Protein AF-A0A1F4DLL8-F1 (afdb_monomer_lite)

Radius of gyration: 21.51 Å; chains: 1; bounding box: 56×65×62 Å

Sequence (259 aa):
MAKPRHTEKRDGVEVWIAADFLPAERVVGVLYHRALRGSSVFSFEYSGEWLASRHRFALDPQLDLHWGETYADTPAGNFRIFLDSAPDRWGRVLMDRREALNAHEERRPVRTLTEWDYLLGVSDLSRLGALRFRRDEDSPYLDNQELAVPPVTSLQEMQAISLSLEDPNAEDMPQYRKWLTTLIAPDSSLGGTRPKANFIDADGSLWIAKFPSREDRRNMGAWEKVVHDMARQCRISVPAARVIRHEPQPCQARTYSHF

Foldseek 3Di:
DDDDPPPPPWQKKFKWFDDPVDPGIDGQWIWTWDDDPVAIAIKTAGDPCLLPDPPHDALAPQRDSDGDIDIDPDPRNDTVSLVLQFFDPQLVVLVQVVQVVVCVVVVHDRDDDYSVNRSLQAAQVQGPHRIWIASDPPGDTRNPDPCLAAAPVCVVVLLVLQQLVLDPCSVVDPCSVVSSVVANSFGRDDDDPFDKGWHAYPVRDIDIDTHDYPPDPDDVLVVVVVVQVVCVVVVNDDDDDDDDDDDDDPPPPDPDDDD

Structure (mmCIF, N/CA/C/O backbone):
data_AF-A0A1F4DLL8-F1
#
_entry.id   AF-A0A1F4DLL8-F1
#
loop_
_atom_site.group_PDB
_atom_site.id
_atom_site.type_symbol
_atom_site.label_atom_id
_atom_site.label_alt_id
_atom_site.label_comp_id
_atom_site.label_asym_id
_atom_site.label_entity_id
_atom_site.label_seq_id
_atom_site.pdbx_PDB_ins_code
_atom_site.Cartn_x
_atom_site.Cartn_y
_atom_site.Cartn_z
_atom_site.occupancy
_atom_site.B_iso_or_equiv
_atom_site.auth_seq_id
_atom_site.auth_comp_id
_atom_site.auth_asym_id
_atom_site.auth_atom_id
_atom_site.pdbx_PDB_model_num
ATOM 1 N N . MET A 1 1 ? -9.115 34.712 32.499 1.00 35.25 1 MET A N 1
ATOM 2 C CA . MET A 1 1 ? -9.602 34.662 31.103 1.00 35.25 1 MET A CA 1
ATOM 3 C C . MET A 1 1 ? -8.732 33.686 30.329 1.00 35.25 1 MET A C 1
ATOM 5 O O . MET A 1 1 ? -7.572 33.987 30.077 1.00 35.25 1 MET A O 1
ATOM 9 N N . ALA A 1 2 ? -9.246 32.486 30.054 1.00 34.53 2 ALA A N 1
ATOM 10 C CA . ALA A 1 2 ? -8.552 31.509 29.221 1.00 34.53 2 ALA A CA 1
ATOM 11 C C . ALA A 1 2 ? -8.582 31.997 27.765 1.00 34.53 2 ALA A C 1
ATOM 13 O O . ALA A 1 2 ? -9.643 32.368 27.265 1.00 34.53 2 ALA A O 1
ATOM 14 N N . LYS A 1 3 ? -7.417 32.045 27.108 1.00 29.28 3 LYS A N 1
ATOM 15 C CA . LYS A 1 3 ? -7.333 32.359 25.678 1.00 29.28 3 LYS A CA 1
ATOM 16 C C . LYS A 1 3 ? -8.107 31.293 24.888 1.00 29.28 3 LYS A C 1
ATOM 18 O O . LYS A 1 3 ? -7.969 30.111 25.214 1.00 29.28 3 LYS A O 1
ATOM 23 N N . PRO A 1 4 ? -8.881 31.672 23.859 1.00 33.12 4 PRO A N 1
ATOM 24 C CA . PRO A 1 4 ? -9.508 30.699 22.979 1.00 33.12 4 PRO A CA 1
ATOM 25 C C . PRO A 1 4 ? -8.404 29.869 22.312 1.00 33.12 4 PRO A C 1
ATOM 27 O O . PRO A 1 4 ? -7.478 30.419 21.713 1.00 33.12 4 PRO A O 1
ATOM 30 N N . ARG A 1 5 ? -8.466 28.539 22.465 1.00 34.88 5 ARG A N 1
ATOM 31 C CA . ARG A 1 5 ? -7.653 27.619 21.665 1.00 34.88 5 ARG A CA 1
ATOM 32 C C . ARG A 1 5 ? -8.105 27.800 20.220 1.00 34.88 5 ARG A C 1
ATOM 34 O O . ARG A 1 5 ? -9.233 27.451 19.895 1.00 34.88 5 ARG A O 1
ATOM 41 N N . HIS A 1 6 ? -7.237 28.352 19.378 1.00 33.56 6 HIS A N 1
ATOM 42 C CA . HIS A 1 6 ? -7.354 28.180 17.936 1.00 33.56 6 HIS A CA 1
ATOM 43 C C . HIS A 1 6 ? -7.339 26.671 17.670 1.00 33.56 6 HIS A C 1
ATOM 45 O O . HIS A 1 6 ? -6.300 26.025 17.788 1.00 33.56 6 HIS A O 1
ATOM 51 N N . THR A 1 7 ? -8.500 26.090 17.390 1.00 37.84 7 THR A N 1
ATOM 52 C CA . THR A 1 7 ? -8.607 24.764 16.792 1.00 37.84 7 THR A CA 1
ATOM 53 C C . THR A 1 7 ? -8.140 24.900 15.349 1.00 37.84 7 THR A C 1
ATOM 55 O O . THR A 1 7 ? -8.927 25.169 14.445 1.00 37.84 7 THR A O 1
ATOM 58 N N . GLU A 1 8 ? -6.826 24.791 15.137 1.00 44.97 8 GLU A N 1
ATOM 59 C CA . GLU A 1 8 ? -6.292 24.471 13.814 1.00 44.97 8 GLU A CA 1
ATOM 60 C C . GLU A 1 8 ? -7.049 23.240 13.309 1.00 44.97 8 GLU A C 1
ATOM 62 O O . GLU A 1 8 ? -7.140 22.229 14.011 1.00 44.97 8 GLU A O 1
ATOM 67 N N . LYS A 1 9 ? -7.661 23.362 12.130 1.00 50.66 9 LYS A N 1
ATOM 68 C CA . LYS A 1 9 ? -8.387 22.279 11.471 1.00 50.66 9 LYS A CA 1
ATOM 69 C C . LYS A 1 9 ? -7.371 21.161 11.214 1.00 50.66 9 LYS A C 1
ATOM 71 O O . LYS A 1 9 ? -6.521 21.301 10.339 1.00 50.66 9 LYS A O 1
ATOM 76 N N . ARG A 1 10 ? -7.379 20.123 12.054 1.00 68.75 10 ARG A N 1
ATOM 77 C CA . ARG A 1 10 ? -6.461 18.985 11.936 1.00 68.75 10 ARG A CA 1
ATOM 78 C C . ARG A 1 10 ? -6.840 18.188 10.694 1.00 68.75 10 ARG A C 1
ATOM 80 O O . ARG A 1 10 ? -8.019 17.915 10.484 1.00 68.75 10 ARG A O 1
ATOM 87 N N . ASP A 1 11 ? -5.848 17.850 9.881 1.00 78.25 11 ASP A N 1
ATOM 88 C CA . ASP A 1 11 ? -6.037 17.006 8.706 1.00 78.25 11 ASP A CA 1
ATOM 89 C C . ASP A 1 11 ? -6.221 15.562 9.200 1.00 78.25 11 ASP A C 1
ATOM 91 O O . ASP A 1 11 ? -5.317 14.982 9.811 1.00 78.25 11 ASP A O 1
ATOM 95 N N . GLY A 1 12 ? -7.428 15.029 9.027 1.00 89.62 12 GLY A N 1
ATOM 96 C CA . GLY A 1 12 ? -7.813 13.689 9.456 1.00 89.62 12 GLY A CA 1
ATOM 97 C C . GLY A 1 12 ? -8.489 12.925 8.324 1.00 89.62 12 GLY A C 1
ATOM 98 O O . GLY A 1 12 ? -9.025 13.528 7.392 1.00 89.62 12 GLY A O 1
ATOM 99 N N . VAL A 1 13 ? -8.428 11.600 8.403 1.00 93.62 13 VAL A N 1
ATOM 100 C CA . VAL A 1 13 ? -9.154 10.683 7.521 1.00 93.62 13 VAL A CA 1
ATOM 101 C C . VAL A 1 13 ? -9.893 9.658 8.363 1.00 93.62 13 VAL A C 1
ATOM 103 O O . VAL A 1 13 ? -9.373 9.158 9.361 1.00 93.62 13 VAL A O 1
ATOM 106 N N . GLU A 1 14 ? -11.104 9.325 7.951 1.00 95.19 14 GLU A N 1
ATOM 107 C CA . GLU A 1 14 ? -11.825 8.196 8.510 1.00 95.19 14 GLU A CA 1
ATOM 108 C C . GLU A 1 14 ? -11.169 6.896 8.060 1.00 95.19 14 GLU A C 1
ATOM 110 O O . GLU A 1 14 ? -10.863 6.707 6.879 1.00 95.19 14 GLU A O 1
ATOM 115 N N . VAL A 1 15 ? -10.986 5.987 9.011 1.00 95.31 15 VAL A N 1
ATOM 116 C CA . VAL A 1 15 ? -10.488 4.636 8.779 1.00 95.31 15 VAL A CA 1
ATOM 117 C C . VAL A 1 15 ? -11.670 3.686 8.808 1.00 95.31 15 VAL A C 1
ATOM 119 O O . VAL A 1 15 ? -12.351 3.548 9.825 1.00 95.31 15 VAL A O 1
ATOM 122 N N . TRP A 1 16 ? -11.888 3.006 7.693 1.00 94.94 16 TRP A N 1
ATOM 123 C CA . TRP A 1 16 ? -12.947 2.027 7.503 1.00 94.94 16 TRP A CA 1
ATOM 124 C C . TRP A 1 16 ? -12.358 0.620 7.412 1.00 94.94 16 TRP A C 1
ATOM 126 O O . TRP A 1 16 ? -11.253 0.446 6.904 1.00 94.94 16 TRP A O 1
ATOM 136 N N . ILE A 1 17 ? -13.104 -0.390 7.866 1.00 94.19 17 ILE A N 1
ATOM 137 C CA . ILE A 1 17 ? -12.823 -1.797 7.559 1.00 94.19 17 ILE A CA 1
ATOM 138 C C . ILE A 1 17 ? -13.884 -2.325 6.607 1.00 94.19 17 ILE A C 1
ATOM 140 O O . ILE A 1 17 ? -15.076 -2.295 6.924 1.00 94.19 17 ILE A O 1
ATOM 144 N N . ALA A 1 18 ? -13.423 -2.890 5.494 1.00 90.81 18 ALA A N 1
ATOM 145 C CA . ALA A 1 18 ? -14.209 -3.704 4.579 1.00 90.81 18 ALA A CA 1
ATOM 146 C C . ALA A 1 18 ? -13.637 -5.128 4.568 1.00 90.81 18 ALA A C 1
ATOM 148 O O . ALA A 1 18 ? -12.561 -5.367 4.024 1.00 90.81 18 ALA A O 1
ATOM 149 N N . ALA A 1 19 ? -14.315 -6.068 5.228 1.00 90.50 19 ALA A N 1
ATOM 150 C CA . ALA A 1 19 ? -13.853 -7.450 5.330 1.00 90.50 19 ALA A CA 1
ATOM 151 C C . ALA A 1 19 ? -15.015 -8.436 5.464 1.00 90.50 19 ALA A C 1
ATOM 153 O O . ALA A 1 19 ? -16.009 -8.135 6.121 1.00 90.50 19 ALA A O 1
ATOM 154 N N . ASP A 1 20 ? -14.831 -9.649 4.942 1.00 89.44 20 ASP A N 1
ATOM 155 C CA . ASP A 1 20 ? -15.861 -10.698 4.876 1.00 89.44 20 ASP A CA 1
ATOM 156 C C . ASP A 1 20 ? -16.354 -11.189 6.248 1.00 89.44 20 ASP A C 1
ATOM 158 O O . ASP A 1 20 ? -17.429 -11.775 6.363 1.00 89.44 20 ASP A O 1
ATOM 162 N N . PHE A 1 21 ? -15.580 -10.961 7.313 1.00 89.38 21 PHE A N 1
ATOM 163 C CA . PHE A 1 21 ? -15.995 -11.288 8.681 1.00 89.38 21 PHE A CA 1
ATOM 164 C C . PHE A 1 21 ? -16.927 -10.229 9.297 1.00 89.38 21 PHE A C 1
ATOM 166 O O . PHE A 1 21 ? -17.456 -10.436 10.395 1.00 89.38 21 PHE A O 1
ATOM 173 N N . LEU A 1 22 ? -17.124 -9.091 8.623 1.00 91.94 22 LEU A N 1
ATOM 174 C CA . LEU A 1 22 ? -18.080 -8.060 9.004 1.00 91.94 22 LEU A CA 1
ATOM 175 C C . LEU A 1 22 ? -19.337 -8.150 8.127 1.00 91.94 22 LEU A C 1
ATOM 177 O O . LEU A 1 22 ? -19.249 -8.417 6.935 1.00 91.94 22 LEU A O 1
ATOM 181 N N . PRO A 1 23 ? -20.527 -7.873 8.689 1.00 90.38 23 PRO A N 1
ATOM 182 C CA . PRO A 1 23 ? -21.772 -7.894 7.918 1.00 90.38 23 PRO A CA 1
ATOM 183 C C . PRO A 1 23 ? -21.893 -6.736 6.913 1.00 90.38 23 PRO A C 1
ATOM 185 O O . PRO A 1 23 ? -22.732 -6.787 6.021 1.00 90.38 23 PRO A O 1
ATOM 188 N N . ALA A 1 24 ? -21.123 -5.668 7.113 1.00 91.25 24 ALA A N 1
ATOM 189 C CA . ALA A 1 24 ? -21.049 -4.484 6.267 1.00 91.25 24 ALA A CA 1
ATOM 190 C C . ALA A 1 24 ? -19.751 -3.736 6.596 1.00 91.25 24 ALA A C 1
ATOM 192 O O . ALA A 1 24 ? -19.181 -3.949 7.673 1.00 91.25 24 ALA A O 1
ATOM 193 N N . GLU A 1 25 ? -19.328 -2.840 5.708 1.00 92.38 25 GLU A N 1
ATOM 194 C CA . GLU A 1 25 ? -18.221 -1.919 5.974 1.00 92.38 25 GLU A CA 1
ATOM 195 C C . GLU A 1 25 ? -18.522 -1.057 7.209 1.00 92.38 25 GLU A C 1
ATOM 197 O O . GLU A 1 25 ? -19.674 -0.690 7.467 1.00 92.38 25 GLU A O 1
ATOM 202 N N . ARG A 1 26 ? -17.495 -0.769 8.014 1.00 93.81 26 ARG A N 1
ATOM 203 C CA . ARG A 1 26 ? -17.642 -0.014 9.268 1.00 93.81 26 ARG A CA 1
ATOM 204 C C . ARG A 1 26 ? -16.552 1.028 9.419 1.00 93.81 26 ARG A C 1
ATOM 206 O O . ARG A 1 26 ? -15.382 0.710 9.213 1.00 93.81 26 ARG A O 1
ATOM 213 N N . VAL A 1 27 ? -16.929 2.215 9.886 1.00 95.12 27 VAL A N 1
ATOM 214 C CA . VAL A 1 27 ? -15.980 3.202 10.398 1.00 95.12 27 VAL A CA 1
ATOM 215 C C . VAL A 1 27 ? -15.409 2.720 11.731 1.00 95.12 27 VAL A C 1
ATOM 217 O O . VAL A 1 27 ? -16.132 2.436 12.689 1.00 95.12 27 VAL A O 1
ATOM 220 N N . VAL A 1 28 ? -14.089 2.607 11.791 1.00 96.12 28 VAL A N 1
ATOM 221 C CA . VAL A 1 28 ? -13.358 2.155 12.979 1.00 96.12 28 VAL A CA 1
ATOM 222 C C . VAL A 1 28 ? -12.884 3.326 13.819 1.00 96.12 28 VAL A C 1
ATOM 224 O O . VAL A 1 28 ? -12.796 3.212 15.038 1.00 96.12 28 VAL A O 1
ATOM 227 N N . GLY A 1 29 ? -12.599 4.459 13.187 1.00 96.12 29 GLY A N 1
ATOM 228 C CA . GLY A 1 29 ? -12.095 5.644 13.859 1.00 96.12 29 GLY A CA 1
ATOM 229 C C . GLY A 1 29 ? -11.558 6.673 12.884 1.00 96.12 29 GLY A C 1
ATOM 230 O O . GLY A 1 29 ? -11.766 6.568 11.676 1.00 96.12 29 GLY A O 1
ATOM 231 N N . VAL A 1 30 ? -10.849 7.657 13.421 1.00 95.94 30 VAL A N 1
ATOM 232 C CA . VAL A 1 30 ? -10.235 8.737 12.652 1.00 95.94 30 VAL A CA 1
ATOM 233 C C . VAL A 1 30 ? -8.733 8.720 12.888 1.00 95.94 30 VAL A C 1
ATOM 235 O O . VAL A 1 30 ? -8.269 8.724 14.029 1.00 95.94 30 VAL A O 1
ATOM 238 N N . LEU A 1 31 ? -7.977 8.687 11.793 1.00 95.38 31 LEU A N 1
ATOM 239 C CA . LEU A 1 31 ? -6.531 8.843 11.784 1.00 95.38 31 LEU A CA 1
ATOM 240 C C . LEU A 1 31 ? -6.199 10.300 11.490 1.00 95.38 31 LEU A C 1
ATOM 242 O O . LEU A 1 31 ? -6.567 10.835 10.445 1.00 95.38 31 LEU A O 1
ATOM 246 N N . TYR A 1 32 ? -5.476 10.928 12.399 1.00 93.12 32 TYR A N 1
ATOM 247 C CA . TYR A 1 32 ? -5.000 12.291 12.269 1.00 93.12 32 TYR A CA 1
ATOM 248 C C . TYR A 1 32 ? -3.512 12.308 11.957 1.00 93.12 32 TYR A C 1
ATOM 250 O O . TYR A 1 32 ? -2.741 11.449 12.396 1.00 93.12 32 TYR A O 1
ATOM 258 N N . HIS A 1 33 ? -3.107 13.349 11.242 1.00 88.44 33 HIS A N 1
ATOM 259 C CA . HIS A 1 33 ? -1.713 13.624 10.957 1.00 88.44 33 HIS A CA 1
ATOM 260 C C . HIS A 1 33 ? -1.341 15.038 11.382 1.00 88.44 33 HIS A C 1
ATOM 262 O O . HIS A 1 33 ? -2.024 16.019 11.078 1.00 88.44 33 HIS A O 1
ATOM 268 N N . ARG A 1 34 ? -0.194 15.149 12.055 1.00 84.25 34 ARG A N 1
ATOM 269 C CA . ARG A 1 34 ? 0.464 16.425 12.303 1.00 84.25 34 ARG A CA 1
ATOM 270 C C . ARG A 1 34 ? 1.853 16.425 11.685 1.00 84.25 34 ARG A C 1
ATOM 272 O O . ARG A 1 34 ? 2.745 15.710 12.142 1.00 84.25 34 ARG A O 1
ATOM 279 N N . ALA A 1 35 ? 2.044 17.312 10.713 1.00 74.69 35 ALA A N 1
ATOM 280 C CA . ALA A 1 35 ? 3.360 17.596 10.170 1.00 74.69 35 ALA A CA 1
ATOM 281 C C . ALA A 1 35 ? 4.228 18.291 11.233 1.00 74.69 35 ALA A C 1
ATOM 283 O O . ALA A 1 35 ? 3.887 19.356 11.757 1.00 74.69 35 ALA A O 1
ATOM 284 N N . LEU A 1 36 ? 5.370 17.689 11.538 1.00 71.94 36 LEU A N 1
ATOM 285 C CA . LEU A 1 36 ? 6.494 18.303 12.233 1.00 71.94 36 LEU A CA 1
ATOM 286 C C . LEU A 1 36 ? 7.614 18.532 11.206 1.00 71.94 36 LEU A C 1
ATOM 288 O O . LEU A 1 36 ? 7.609 17.959 10.119 1.00 71.94 36 LEU A O 1
ATOM 292 N N . ARG A 1 37 ? 8.578 19.415 11.493 1.00 67.00 37 ARG A N 1
ATOM 293 C CA . ARG A 1 37 ? 9.669 19.706 10.543 1.00 67.00 37 ARG A CA 1
ATOM 294 C C . ARG A 1 37 ? 10.462 18.429 10.228 1.00 67.00 37 ARG A C 1
ATOM 296 O O . ARG A 1 37 ? 11.309 18.034 11.020 1.00 67.00 37 ARG A O 1
ATOM 303 N N . GLY A 1 38 ? 10.195 17.827 9.069 1.00 60.78 38 GLY A N 1
ATOM 304 C CA . GLY A 1 38 ? 10.855 16.607 8.599 1.00 60.78 38 GLY A CA 1
ATOM 305 C C . GLY A 1 38 ? 10.293 15.292 9.153 1.00 60.78 38 GLY A C 1
ATOM 306 O O . GLY A 1 38 ? 10.889 14.252 8.898 1.00 60.78 38 GLY A O 1
ATOM 307 N N . SER A 1 39 ? 9.177 15.306 9.891 1.00 67.62 39 SER A N 1
ATOM 308 C CA . SER A 1 39 ? 8.506 14.083 10.351 1.00 67.62 39 SER A CA 1
ATOM 309 C C . SER A 1 39 ? 6.990 14.253 10.448 1.00 67.62 39 SER A C 1
ATOM 311 O O . SER A 1 39 ? 6.457 15.360 10.429 1.00 67.62 39 SER A O 1
ATOM 313 N N . SER A 1 40 ? 6.286 13.136 10.550 1.00 74.56 40 SER A N 1
ATOM 314 C CA . SER A 1 40 ? 4.836 13.072 10.720 1.00 74.56 40 SER A CA 1
ATOM 315 C C . SER A 1 40 ? 4.531 12.353 12.025 1.00 74.56 40 SER A C 1
ATOM 317 O O . SER A 1 40 ? 5.026 11.246 12.226 1.00 74.56 40 SER A O 1
ATOM 319 N N . VAL A 1 41 ? 3.724 12.960 12.897 1.00 87.19 41 VAL A N 1
ATOM 320 C CA . VAL A 1 41 ? 3.169 12.256 14.060 1.00 87.19 41 VAL A CA 1
ATOM 321 C C . VAL A 1 41 ? 1.720 11.930 13.770 1.00 87.19 41 VAL A C 1
ATOM 323 O O . VAL A 1 41 ? 0.924 12.820 13.462 1.00 87.19 41 VAL A O 1
ATOM 326 N N . PHE A 1 42 ? 1.413 10.646 13.870 1.00 91.50 42 PHE A N 1
ATOM 327 C CA . PHE A 1 42 ? 0.077 10.112 13.736 1.00 91.50 42 PHE A CA 1
ATOM 328 C C . PHE A 1 42 ? -0.568 9.979 15.106 1.00 91.50 42 PHE A C 1
ATOM 330 O O . PHE A 1 42 ? 0.068 9.617 16.103 1.00 91.50 42 PHE A O 1
ATOM 337 N N . SER A 1 43 ? -1.863 10.232 15.122 1.00 94.00 43 SER A N 1
ATOM 338 C CA . SER A 1 43 ? -2.724 9.928 16.248 1.00 94.00 43 SER A CA 1
ATOM 339 C C . SER A 1 43 ? -4.029 9.339 15.747 1.00 94.00 43 SER A C 1
ATOM 341 O O . SER A 1 43 ? -4.475 9.637 14.643 1.00 94.00 43 SER A O 1
ATOM 343 N N . PHE A 1 44 ? -4.614 8.446 16.529 1.00 95.75 44 PHE A N 1
ATOM 344 C CA . PHE A 1 44 ? -5.799 7.703 16.141 1.00 95.75 44 PHE A CA 1
ATOM 345 C C . PHE A 1 44 ? -6.818 7.717 17.269 1.00 95.75 44 PHE A C 1
ATOM 347 O O . PHE A 1 44 ? -6.467 7.556 18.436 1.00 95.75 44 PHE A O 1
ATOM 354 N N . GLU A 1 45 ? -8.082 7.892 16.914 1.00 96.81 45 GLU A N 1
ATOM 355 C CA . GLU A 1 45 ? -9.203 7.841 17.844 1.00 96.81 45 GLU A CA 1
ATOM 356 C C . GLU A 1 45 ? -10.246 6.863 17.310 1.00 96.81 45 GLU A C 1
ATOM 358 O O . GLU A 1 45 ? -10.744 7.031 16.196 1.00 96.81 45 GLU A O 1
ATOM 363 N N . TYR A 1 46 ? -10.579 5.836 18.097 1.00 97.81 46 TYR A N 1
ATOM 364 C CA . TYR A 1 46 ? -11.644 4.903 17.737 1.00 97.81 46 TYR A CA 1
ATOM 365 C C . TYR A 1 46 ? -13.002 5.608 17.685 1.00 97.81 46 TYR A C 1
ATOM 367 O O . TYR A 1 46 ? -13.323 6.445 18.530 1.00 97.81 46 TYR A O 1
ATOM 375 N N . SER A 1 47 ? -13.842 5.213 16.730 1.00 96.69 47 SER A N 1
ATOM 376 C CA . SER A 1 47 ? -15.224 5.671 16.663 1.00 96.69 47 SER A CA 1
ATOM 377 C C . SER A 1 47 ? -16.023 5.077 17.826 1.00 96.69 47 SER A C 1
ATOM 379 O O . SER A 1 47 ? -15.816 3.931 18.243 1.00 96.69 47 SER A O 1
ATOM 381 N N . GLY A 1 48 ? -16.990 5.838 18.340 1.00 95.56 48 GLY A N 1
ATOM 382 C CA . GLY A 1 48 ? -17.887 5.329 19.377 1.00 95.56 48 GLY A CA 1
ATOM 383 C C . GLY A 1 48 ? -18.691 4.111 18.920 1.00 95.56 48 GLY A C 1
ATOM 384 O O . GLY A 1 48 ? -18.940 3.199 19.707 1.00 95.56 48 GLY A O 1
ATOM 385 N N . GLU A 1 49 ? -19.035 4.060 17.633 1.00 94.19 49 GLU A N 1
ATOM 386 C CA . GLU A 1 49 ? -19.720 2.922 17.021 1.00 94.19 49 GLU A CA 1
ATOM 387 C C . GLU A 1 49 ? -18.858 1.660 17.021 1.00 94.19 49 GLU A C 1
ATOM 389 O O . GLU A 1 49 ? -19.347 0.581 17.363 1.00 94.19 49 GLU A O 1
ATOM 394 N N . TRP A 1 50 ? -17.565 1.783 16.702 1.00 96.38 50 TRP A N 1
ATOM 395 C CA . TRP A 1 50 ? -16.639 0.659 16.772 1.00 96.38 50 TRP A CA 1
ATOM 396 C C . TRP A 1 50 ? -16.458 0.188 18.205 1.00 96.38 50 TRP A C 1
ATOM 398 O O . TRP A 1 50 ? -16.585 -1.003 18.474 1.00 96.38 50 TRP A O 1
ATOM 408 N N . LEU A 1 51 ? -16.257 1.109 19.151 1.00 96.81 51 LEU A N 1
ATOM 409 C CA . LEU A 1 51 ? -16.135 0.761 20.566 1.00 96.81 51 LEU A CA 1
ATOM 410 C C . LEU A 1 51 ? -17.401 0.089 21.112 1.00 96.81 51 LEU A C 1
ATOM 412 O O . LEU A 1 51 ? -17.290 -0.776 21.976 1.00 96.81 51 LEU A O 1
ATOM 416 N N . ALA A 1 52 ? -18.592 0.426 20.616 1.00 95.81 52 ALA A N 1
ATOM 417 C CA . ALA A 1 52 ? -19.850 -0.220 21.001 1.00 95.81 52 ALA A CA 1
ATOM 418 C C . ALA A 1 52 ? -20.141 -1.528 20.234 1.00 95.81 52 ALA A C 1
ATOM 420 O O . ALA A 1 52 ? -21.003 -2.309 20.644 1.00 95.81 52 ALA A O 1
ATOM 421 N N . SER A 1 53 ? -19.436 -1.788 19.132 1.00 94.62 53 SER A N 1
ATOM 422 C CA . SER A 1 53 ? -19.680 -2.933 18.257 1.00 94.62 53 SER A CA 1
ATOM 423 C C . SER A 1 53 ? -19.314 -4.263 18.916 1.00 94.62 53 SER A C 1
ATOM 425 O O . SER A 1 53 ? -18.270 -4.417 19.548 1.00 94.62 53 SER A O 1
ATOM 427 N N . ARG A 1 54 ? -20.127 -5.298 18.670 1.00 94.62 54 ARG A N 1
ATOM 428 C CA . ARG A 1 54 ? -19.780 -6.690 19.018 1.00 94.62 54 ARG A CA 1
ATOM 429 C C . ARG A 1 54 ? -18.605 -7.242 18.201 1.00 94.62 54 ARG A C 1
ATOM 431 O O . ARG A 1 54 ? -18.035 -8.257 18.577 1.00 94.62 54 ARG A O 1
ATOM 438 N N . HIS A 1 55 ? -18.290 -6.604 17.073 1.00 93.69 55 HIS A N 1
ATOM 439 C CA . HIS A 1 55 ? -17.204 -6.989 16.171 1.00 93.69 55 HIS A CA 1
ATOM 440 C C . HIS A 1 55 ? -15.902 -6.228 16.462 1.00 93.69 55 HIS A C 1
ATOM 442 O O . HIS A 1 55 ? -14.967 -6.311 15.674 1.00 93.69 55 HIS A O 1
ATOM 448 N N . ARG A 1 56 ? -15.849 -5.466 17.563 1.00 95.06 56 ARG A N 1
ATOM 449 C CA . ARG A 1 56 ? -14.699 -4.634 17.914 1.00 95.06 56 ARG A CA 1
ATOM 450 C C . ARG A 1 56 ? -13.462 -5.468 18.227 1.00 95.06 56 ARG A C 1
ATOM 452 O O . ARG A 1 56 ? -13.535 -6.479 18.924 1.00 95.06 56 ARG A O 1
ATOM 459 N N . PHE A 1 57 ? -12.319 -4.977 17.781 1.00 95.44 57 PHE A N 1
ATOM 460 C CA . PHE A 1 57 ? -10.997 -5.455 18.163 1.00 95.44 57 PHE A CA 1
ATOM 461 C C . PHE A 1 57 ? -9.992 -4.309 18.030 1.00 95.44 57 PHE A C 1
ATOM 463 O O . PHE A 1 57 ? -10.254 -3.332 17.319 1.00 95.44 57 PHE A O 1
ATOM 470 N N . ALA A 1 58 ? -8.869 -4.423 18.738 1.00 95.75 58 ALA A N 1
ATOM 471 C CA . ALA A 1 58 ? -7.765 -3.479 18.624 1.00 95.75 58 ALA A CA 1
ATOM 472 C C . ALA A 1 58 ? -7.068 -3.644 17.263 1.00 95.75 58 ALA A C 1
ATOM 474 O O . ALA A 1 58 ? -6.652 -4.752 16.926 1.00 95.75 58 ALA A O 1
ATOM 475 N N . LEU A 1 59 ? -6.948 -2.562 16.488 1.00 93.31 59 LEU A N 1
ATOM 476 C CA . LEU A 1 59 ? -6.312 -2.567 15.163 1.00 93.31 59 LEU A CA 1
ATOM 477 C C . LEU A 1 59 ? -4.814 -2.878 15.220 1.00 93.31 59 LEU A C 1
ATOM 479 O O . LEU A 1 59 ? -4.274 -3.534 14.335 1.00 93.31 59 LEU A O 1
ATOM 483 N N . ASP A 1 60 ? -4.151 -2.374 16.252 1.00 92.56 60 ASP A N 1
ATOM 484 C CA . ASP A 1 60 ? -2.715 -2.480 16.474 1.00 92.56 60 ASP A CA 1
ATOM 485 C C . ASP A 1 60 ? -2.494 -2.800 17.959 1.00 92.56 60 ASP A C 1
ATOM 487 O O . ASP A 1 60 ? -3.261 -2.311 18.794 1.00 92.56 60 ASP A O 1
ATOM 491 N N . PRO A 1 61 ? -1.460 -3.573 18.329 1.00 90.31 61 PRO A N 1
ATOM 492 C CA . PRO A 1 61 ? -1.101 -3.786 19.731 1.00 90.31 61 PRO A CA 1
ATOM 493 C C . PRO A 1 61 ? -0.865 -2.502 20.545 1.00 90.31 61 PRO A C 1
ATOM 495 O O . PRO A 1 61 ? -0.914 -2.560 21.767 1.00 90.31 61 PRO A O 1
ATOM 498 N N . GLN A 1 62 ? -0.583 -1.363 19.899 1.00 89.19 62 GLN A N 1
ATOM 499 C CA . GLN A 1 62 ? -0.461 -0.049 20.548 1.00 89.19 62 GLN A CA 1
ATOM 500 C C . GLN A 1 62 ? -1.782 0.738 20.621 1.00 89.19 62 GLN A C 1
ATOM 502 O O . GLN A 1 62 ? -1.819 1.819 21.205 1.00 89.19 62 GLN A O 1
ATOM 507 N N . LEU A 1 63 ? -2.857 0.235 20.010 1.00 92.81 63 LEU A N 1
ATOM 508 C CA . LEU A 1 63 ? -4.160 0.893 19.926 1.00 92.81 63 LEU A CA 1
ATOM 509 C C . LEU A 1 63 ? -5.195 0.146 20.770 1.00 92.81 63 LEU A C 1
ATOM 511 O O . LEU A 1 63 ? -6.106 -0.495 20.236 1.00 92.81 63 LEU A O 1
ATOM 515 N N . ASP A 1 64 ? -5.066 0.259 22.091 1.00 93.62 64 ASP A N 1
ATOM 516 C CA . ASP A 1 64 ? -6.038 -0.280 23.043 1.00 93.62 64 ASP A CA 1
ATOM 517 C C . ASP A 1 64 ? -7.447 0.291 22.807 1.00 93.62 64 ASP A C 1
ATOM 519 O O . ASP A 1 64 ? -7.630 1.451 22.439 1.00 93.62 64 ASP A O 1
ATOM 523 N N . LEU A 1 65 ? -8.474 -0.529 23.046 1.00 96.06 65 LEU A N 1
ATOM 524 C CA . LEU A 1 65 ? -9.873 -0.144 22.849 1.00 96.06 65 LEU A CA 1
ATOM 525 C C . LEU A 1 65 ? -10.364 0.783 23.966 1.00 96.06 65 LEU A C 1
ATOM 527 O O . LEU A 1 65 ? -10.983 0.339 24.936 1.00 96.06 65 LEU A O 1
ATOM 531 N N . HIS A 1 66 ? -10.120 2.079 23.815 1.00 94.75 66 HIS A N 1
ATOM 532 C CA . HIS A 1 66 ? -10.615 3.108 24.720 1.00 94.75 66 HIS A CA 1
ATOM 533 C C . HIS A 1 66 ? -11.100 4.349 23.968 1.00 94.75 66 HIS A C 1
ATOM 535 O O . HIS A 1 66 ? -10.878 4.517 22.772 1.00 94.75 66 HIS A O 1
ATOM 541 N N . TRP A 1 67 ? -11.783 5.223 24.706 1.00 93.94 67 TRP A N 1
ATOM 542 C CA . TRP A 1 67 ? -12.179 6.540 24.223 1.00 93.94 67 TRP A CA 1
ATOM 543 C C . TRP A 1 67 ? -10.993 7.501 24.198 1.00 93.94 67 TRP A C 1
ATOM 545 O O . TRP A 1 67 ? -10.140 7.457 25.089 1.00 93.94 67 TRP A O 1
ATOM 555 N N . GLY A 1 68 ? -11.007 8.420 23.237 1.00 93.44 68 GLY A N 1
ATOM 556 C CA . GLY A 1 68 ? -10.003 9.464 23.095 1.00 93.44 68 GLY A CA 1
ATOM 557 C C . GLY A 1 68 ? -8.857 9.091 22.161 1.00 93.44 68 GLY A C 1
ATOM 558 O O . GLY A 1 68 ? -8.736 7.971 21.672 1.00 93.44 68 GLY A O 1
ATOM 559 N N . GLU A 1 69 ? -8.028 10.095 21.909 1.00 93.75 69 GLU A N 1
ATOM 560 C CA . GLU A 1 69 ? -6.949 10.053 20.932 1.00 93.75 69 GLU A CA 1
ATOM 561 C C . GLU A 1 69 ? -5.688 9.391 21.509 1.00 93.75 69 GLU A C 1
ATOM 563 O O . GLU A 1 69 ? -5.147 9.827 22.530 1.00 93.75 69 GLU A O 1
ATOM 568 N N . THR A 1 70 ? -5.188 8.377 20.810 1.00 93.94 70 THR A N 1
ATOM 569 C CA . THR A 1 70 ? -3.907 7.718 21.079 1.00 93.94 70 THR A CA 1
ATOM 570 C C . THR A 1 70 ? -2.865 8.247 20.109 1.00 93.94 70 THR A C 1
ATOM 572 O O . THR A 1 70 ? -3.122 8.354 18.914 1.00 93.94 70 THR A O 1
ATOM 575 N N . TYR A 1 71 ? -1.677 8.580 20.605 1.00 92.00 71 TYR A N 1
ATOM 576 C CA . TYR A 1 71 ? -0.555 9.037 19.784 1.00 92.00 71 TYR A CA 1
ATOM 577 C C . TYR A 1 71 ? 0.417 7.883 19.567 1.00 92.00 71 TYR A C 1
ATOM 579 O O . TYR A 1 71 ? 0.661 7.104 20.488 1.00 92.00 71 TYR A O 1
ATOM 587 N N . ALA A 1 72 ? 0.976 7.776 18.363 1.00 88.31 72 ALA A N 1
ATOM 588 C CA . ALA A 1 72 ? 1.948 6.736 18.066 1.00 88.31 72 ALA A CA 1
ATOM 589 C C . ALA A 1 72 ? 3.225 6.936 18.899 1.00 88.31 72 ALA A C 1
ATOM 591 O O . ALA A 1 72 ? 3.949 7.915 18.714 1.00 88.31 72 ALA A O 1
ATOM 592 N N . ASP A 1 73 ? 3.521 5.980 19.780 1.00 83.31 73 ASP A N 1
ATOM 593 C CA . ASP A 1 73 ? 4.748 5.941 20.585 1.00 83.31 73 ASP A CA 1
ATOM 594 C C . ASP A 1 73 ? 5.809 5.074 19.891 1.00 83.31 73 ASP A C 1
ATOM 596 O O . ASP A 1 73 ? 6.285 4.054 20.393 1.00 83.31 73 ASP A O 1
ATOM 600 N N . THR A 1 74 ? 6.118 5.428 18.644 1.00 80.06 74 THR A N 1
ATOM 601 C CA . THR A 1 74 ? 7.179 4.782 17.868 1.00 80.06 74 THR A CA 1
ATOM 602 C C . THR A 1 74 ? 8.195 5.821 17.409 1.00 80.06 74 THR A C 1
ATOM 604 O O . THR A 1 74 ? 7.827 6.971 17.166 1.00 80.06 74 THR A O 1
ATOM 607 N N . PRO A 1 75 ? 9.472 5.443 17.199 1.00 77.44 75 PRO A N 1
ATOM 608 C CA . PRO A 1 75 ? 10.462 6.358 16.628 1.00 77.44 75 PRO A CA 1
ATOM 609 C C . PRO A 1 75 ? 10.053 6.932 15.263 1.00 77.44 75 PRO A C 1
ATOM 611 O O . PRO A 1 75 ? 10.480 8.024 14.902 1.00 77.44 75 PRO A O 1
ATOM 614 N N . ALA A 1 76 ? 9.225 6.198 14.511 1.00 72.75 76 ALA A N 1
ATOM 615 C CA . ALA A 1 76 ? 8.686 6.622 13.222 1.00 72.75 76 ALA A CA 1
ATOM 616 C C . ALA A 1 76 ? 7.474 7.566 13.346 1.00 72.75 76 ALA A C 1
ATOM 618 O O . ALA A 1 76 ? 7.032 8.109 12.337 1.00 72.75 76 ALA A O 1
ATOM 619 N N . GLY A 1 77 ? 6.916 7.745 14.550 1.00 83.56 77 GLY A N 1
ATOM 620 C CA . GLY A 1 77 ? 5.722 8.557 14.781 1.00 83.56 77 GLY A CA 1
ATOM 621 C C . GLY A 1 77 ? 4.457 7.991 14.135 1.00 83.56 77 GLY A C 1
ATOM 622 O O . GLY A 1 77 ? 3.527 8.751 13.889 1.00 83.56 77 GLY A O 1
ATOM 623 N N . ASN A 1 78 ? 4.414 6.687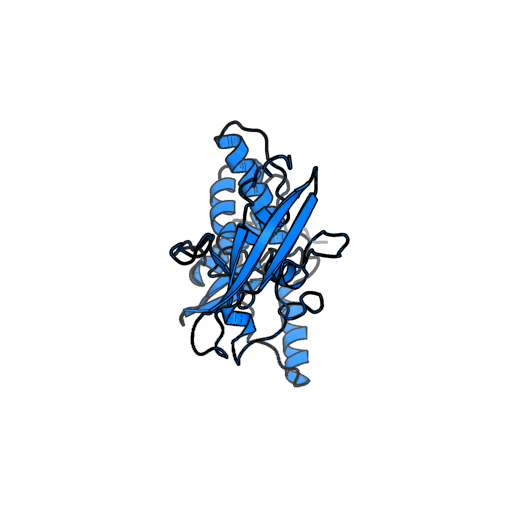 13.839 1.00 86.44 78 ASN A N 1
ATOM 624 C CA . ASN A 1 78 ? 3.296 6.023 13.158 1.00 86.44 78 ASN A CA 1
ATOM 625 C C . ASN A 1 78 ? 2.939 4.673 13.812 1.00 86.44 78 ASN A C 1
ATOM 627 O O . ASN A 1 78 ? 3.787 4.055 14.465 1.00 86.44 78 ASN A O 1
ATOM 631 N N . PHE A 1 79 ? 1.701 4.212 13.624 1.00 90.31 79 PHE A N 1
ATOM 632 C CA . PHE A 1 79 ? 1.242 2.882 14.034 1.00 90.31 79 PHE A CA 1
ATOM 633 C C . PHE A 1 79 ? 1.570 1.853 12.952 1.00 90.31 79 PHE A C 1
ATOM 635 O O . PHE A 1 79 ? 1.493 2.143 11.755 1.00 90.31 79 PHE A O 1
ATOM 642 N N . ARG A 1 80 ? 1.926 0.633 13.360 1.00 88.50 80 ARG A N 1
ATOM 643 C CA . ARG A 1 80 ? 2.389 -0.401 12.424 1.00 88.50 80 ARG A CA 1
ATOM 644 C C . ARG A 1 80 ? 1.280 -0.850 11.484 1.00 88.50 80 ARG A C 1
ATOM 646 O O . ARG A 1 80 ? 1.545 -1.010 10.300 1.00 88.50 80 ARG A O 1
ATOM 653 N N . ILE A 1 81 ? 0.045 -0.932 11.974 1.00 90.44 81 ILE A N 1
ATOM 654 C CA . ILE A 1 81 ? -1.106 -1.309 11.147 1.00 90.44 81 ILE A CA 1
ATOM 655 C C . ILE A 1 81 ? -1.299 -0.402 9.916 1.00 90.44 81 ILE A C 1
ATOM 657 O O . ILE A 1 81 ? -1.662 -0.879 8.841 1.00 90.44 81 ILE A O 1
ATOM 661 N N . PHE A 1 82 ? -1.014 0.902 10.030 1.00 89.81 82 PHE A N 1
ATOM 662 C CA . PHE A 1 82 ? -1.106 1.818 8.888 1.00 89.81 82 PHE A CA 1
ATOM 663 C C . PHE A 1 82 ? 0.112 1.704 7.971 1.00 89.81 82 PHE A C 1
ATOM 665 O O . PHE A 1 82 ? -0.031 1.840 6.760 1.00 89.81 82 PHE A O 1
ATOM 672 N N . LEU A 1 83 ? 1.292 1.392 8.516 1.00 83.75 83 LEU A N 1
ATOM 673 C CA . LEU A 1 83 ? 2.481 1.100 7.711 1.00 83.75 83 LEU A CA 1
ATOM 674 C C . LEU A 1 83 ? 2.302 -0.160 6.856 1.00 83.75 83 LEU A C 1
ATOM 676 O O . LEU A 1 83 ? 2.762 -0.179 5.718 1.00 83.75 83 LEU A O 1
ATOM 680 N N . ASP A 1 84 ? 1.590 -1.170 7.357 1.00 83.19 84 ASP A N 1
ATOM 681 C CA . ASP A 1 84 ? 1.257 -2.374 6.584 1.00 83.19 84 ASP A CA 1
ATOM 682 C C . ASP A 1 84 ? 0.342 -2.063 5.384 1.00 83.19 84 ASP A C 1
ATOM 684 O O . ASP A 1 84 ? 0.331 -2.801 4.401 1.00 83.19 84 ASP A O 1
ATOM 688 N N . SER A 1 85 ? -0.397 -0.950 5.443 1.00 83.31 85 SER A N 1
ATOM 689 C CA . SER A 1 85 ? -1.244 -0.446 4.351 1.00 83.31 85 SER A CA 1
ATOM 690 C C . SER A 1 85 ? -0.539 0.585 3.456 1.00 83.31 85 SER A C 1
ATOM 692 O O . SER A 1 85 ? -1.159 1.104 2.525 1.00 83.31 85 SER A O 1
ATOM 694 N N . ALA A 1 86 ? 0.716 0.930 3.756 1.00 85.38 86 ALA A N 1
ATOM 695 C CA . ALA A 1 86 ? 1.529 1.889 3.015 1.00 85.38 86 ALA A CA 1
ATOM 696 C C . ALA A 1 86 ? 2.345 1.177 1.910 1.00 85.38 86 ALA A C 1
ATOM 698 O O . ALA A 1 86 ? 2.568 -0.034 1.985 1.00 85.38 86 ALA A O 1
ATOM 699 N N . PRO A 1 87 ? 2.819 1.900 0.879 1.00 84.44 87 PRO A N 1
ATOM 700 C CA . PRO A 1 87 ? 3.552 1.289 -0.219 1.00 84.44 87 PRO A CA 1
ATOM 701 C C . PRO A 1 87 ? 4.933 0.814 0.238 1.00 84.44 87 PRO A C 1
ATOM 703 O O . PRO A 1 87 ? 5.570 1.404 1.126 1.00 84.44 87 PRO A O 1
ATOM 706 N N . ASP A 1 88 ? 5.421 -0.242 -0.413 1.00 84.75 88 ASP A N 1
ATOM 707 C CA . ASP A 1 88 ? 6.783 -0.725 -0.222 1.00 84.75 88 ASP A CA 1
ATOM 708 C C . ASP A 1 88 ? 7.832 0.213 -0.846 1.00 84.75 88 ASP A C 1
ATOM 710 O O . ASP A 1 88 ? 7.539 1.317 -1.306 1.00 84.75 88 ASP A O 1
ATOM 714 N N . ARG A 1 89 ? 9.104 -0.201 -0.838 1.00 85.06 89 ARG A N 1
ATOM 715 C CA . ARG A 1 89 ? 10.187 0.637 -1.363 1.00 85.06 89 ARG A CA 1
ATOM 716 C C . ARG A 1 89 ? 10.036 0.919 -2.861 1.00 85.06 89 ARG A C 1
ATOM 718 O O . ARG A 1 89 ? 10.414 2.005 -3.288 1.00 85.06 89 ARG A O 1
ATOM 725 N N . TRP A 1 90 ? 9.518 -0.027 -3.639 1.00 85.19 90 TRP A N 1
ATOM 726 C CA . TRP A 1 90 ? 9.289 0.161 -5.069 1.00 85.19 90 TRP A CA 1
ATOM 727 C C . TRP A 1 90 ? 8.122 1.130 -5.304 1.00 85.19 90 TRP A C 1
ATOM 729 O O . TRP A 1 90 ? 8.308 2.133 -5.995 1.00 85.19 90 TRP A O 1
ATOM 739 N N . GLY A 1 91 ? 6.997 0.936 -4.610 1.00 85.50 91 GLY A N 1
ATOM 740 C CA . GLY A 1 91 ? 5.859 1.858 -4.678 1.00 85.50 91 GLY A CA 1
ATOM 741 C C . GLY A 1 91 ? 6.228 3.287 -4.258 1.00 85.50 91 GLY A C 1
ATOM 742 O O . GLY A 1 91 ? 5.858 4.252 -4.925 1.00 85.50 91 GLY A O 1
ATOM 743 N N . ARG A 1 92 ? 7.059 3.448 -3.217 1.00 88.50 92 ARG A N 1
ATOM 744 C CA . ARG A 1 92 ? 7.591 4.760 -2.797 1.00 88.50 92 ARG A CA 1
ATOM 745 C C . ARG A 1 92 ? 8.435 5.422 -3.882 1.00 88.50 92 ARG A C 1
ATOM 747 O O . ARG A 1 92 ? 8.216 6.592 -4.170 1.00 88.50 92 ARG A O 1
ATOM 754 N N . VAL A 1 93 ? 9.328 4.671 -4.538 1.00 87.94 93 VAL A N 1
ATOM 755 C CA . VAL A 1 93 ? 10.122 5.177 -5.673 1.00 87.94 93 VAL A CA 1
ATOM 756 C C . VAL A 1 93 ? 9.217 5.661 -6.806 1.00 87.94 93 VAL A C 1
ATOM 758 O O . VAL A 1 93 ? 9.459 6.728 -7.369 1.00 87.94 93 VAL A O 1
ATOM 761 N N . LEU A 1 94 ? 8.161 4.915 -7.139 1.00 86.56 94 LEU A N 1
ATOM 762 C CA . LEU A 1 94 ? 7.205 5.333 -8.164 1.00 86.56 94 LEU A CA 1
ATOM 763 C C . LEU A 1 94 ? 6.439 6.606 -7.762 1.00 86.56 94 LEU A C 1
ATOM 765 O O . LEU A 1 94 ? 6.246 7.497 -8.593 1.00 86.56 94 LEU A O 1
ATOM 769 N N . MET A 1 95 ? 6.046 6.725 -6.493 1.00 87.69 95 MET A N 1
ATOM 770 C CA . MET A 1 95 ? 5.371 7.915 -5.966 1.00 87.69 95 MET A CA 1
ATOM 771 C C . MET A 1 95 ? 6.280 9.148 -5.927 1.00 87.69 95 MET A C 1
ATOM 773 O O . MET A 1 95 ? 5.841 10.221 -6.340 1.00 87.69 95 MET A O 1
ATOM 777 N N . ASP A 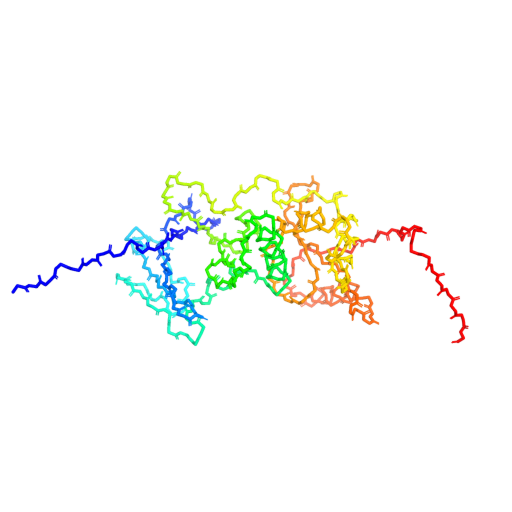1 96 ? 7.536 9.005 -5.503 1.00 90.31 96 ASP A N 1
ATOM 778 C CA . ASP A 1 96 ? 8.529 10.086 -5.515 1.00 90.31 96 ASP A CA 1
ATOM 779 C C . ASP A 1 96 ? 8.778 10.588 -6.941 1.00 90.31 96 ASP A C 1
ATOM 781 O O . ASP A 1 96 ? 8.779 11.791 -7.206 1.00 90.31 96 ASP A O 1
ATOM 785 N N . ARG A 1 97 ? 8.912 9.661 -7.895 1.00 88.94 97 ARG A N 1
ATOM 786 C CA . ARG A 1 97 ? 9.070 9.982 -9.318 1.00 88.94 97 ARG A CA 1
ATOM 787 C C . ARG A 1 97 ? 7.847 10.701 -9.892 1.00 88.94 97 ARG A C 1
ATOM 789 O O . ARG A 1 97 ? 8.005 11.643 -10.668 1.00 88.94 97 ARG A O 1
ATOM 796 N N . ARG A 1 98 ? 6.631 10.308 -9.487 1.00 86.19 98 ARG A N 1
ATOM 797 C CA . ARG A 1 98 ? 5.385 11.021 -9.832 1.00 86.19 98 ARG A CA 1
ATOM 798 C C . ARG A 1 98 ? 5.396 12.452 -9.308 1.00 86.19 98 ARG A C 1
ATOM 800 O O . ARG A 1 98 ? 5.064 13.376 -10.043 1.00 86.19 98 ARG A O 1
ATOM 807 N N . GLU A 1 99 ? 5.763 12.631 -8.045 1.00 90.19 99 GLU A N 1
ATOM 808 C CA . GLU A 1 99 ? 5.838 13.941 -7.401 1.00 90.19 99 GLU A CA 1
ATOM 809 C C . GLU A 1 99 ? 6.872 14.844 -8.086 1.00 90.19 99 GLU A C 1
ATOM 811 O O . GLU A 1 99 ? 6.558 15.995 -8.382 1.00 90.19 99 GLU A O 1
ATOM 816 N N . ALA A 1 100 ? 8.055 14.322 -8.423 1.00 90.56 100 ALA A N 1
ATOM 817 C CA . ALA A 1 100 ? 9.070 15.062 -9.171 1.00 90.56 100 ALA A CA 1
ATOM 818 C C . ALA A 1 100 ? 8.560 15.519 -10.550 1.00 90.56 100 ALA A C 1
ATOM 820 O O . ALA A 1 100 ? 8.745 16.679 -10.929 1.00 90.56 100 ALA A O 1
ATOM 821 N N . LEU A 1 101 ? 7.864 14.633 -11.271 1.00 86.75 101 LEU A N 1
ATOM 822 C CA . LEU A 1 101 ? 7.274 14.945 -12.572 1.00 86.75 101 LEU A CA 1
ATOM 823 C C . LEU A 1 101 ? 6.195 16.033 -12.463 1.00 86.75 101 LEU A C 1
ATOM 825 O O . LEU A 1 101 ? 6.239 17.016 -13.202 1.00 86.75 101 LEU A O 1
ATOM 829 N N . ASN A 1 102 ? 5.262 15.888 -11.519 1.00 86.69 102 ASN A N 1
ATOM 830 C CA . ASN A 1 102 ? 4.201 16.868 -11.288 1.00 86.69 102 ASN A CA 1
ATOM 831 C C . ASN A 1 102 ? 4.779 18.225 -10.867 1.00 86.69 102 ASN A C 1
ATOM 833 O O . ASN A 1 102 ? 4.367 19.260 -11.381 1.00 86.69 102 ASN A O 1
ATOM 837 N N . ALA A 1 103 ? 5.773 18.234 -9.974 1.00 91.00 103 ALA A N 1
ATOM 838 C CA . ALA A 1 103 ? 6.429 19.455 -9.522 1.00 91.00 103 ALA A CA 1
ATOM 839 C C . ALA A 1 103 ? 7.099 20.213 -10.679 1.00 91.00 103 ALA A C 1
ATOM 841 O O . ALA A 1 103 ? 6.968 21.435 -10.779 1.00 91.00 103 ALA A O 1
ATOM 842 N N . HIS A 1 104 ? 7.765 19.487 -11.581 1.00 89.31 104 HIS A N 1
ATOM 843 C CA . HIS A 1 104 ? 8.359 20.060 -12.784 1.00 89.31 104 HIS A CA 1
ATOM 844 C C . HIS A 1 104 ? 7.301 20.684 -13.712 1.00 89.31 104 HIS A C 1
ATOM 846 O O . HIS A 1 104 ? 7.470 21.821 -14.157 1.00 89.31 104 HIS A O 1
ATOM 852 N N . GLU A 1 105 ? 6.189 19.987 -13.970 1.00 86.38 105 GLU A N 1
ATOM 853 C CA . GLU A 1 105 ? 5.089 20.496 -14.807 1.00 86.38 105 GLU A CA 1
ATOM 854 C C . GLU A 1 105 ? 4.406 21.727 -14.205 1.00 86.38 105 GLU A C 1
ATOM 856 O O . GLU A 1 105 ? 4.143 22.709 -14.901 1.00 86.38 105 GLU A O 1
ATOM 861 N N . GLU A 1 106 ? 4.177 21.700 -12.895 1.00 92.81 106 GLU A N 1
ATOM 862 C CA . GLU A 1 106 ? 3.577 22.791 -12.128 1.00 92.81 106 GLU A CA 1
ATOM 863 C C . GLU A 1 106 ? 4.568 23.935 -11.842 1.00 92.81 106 GLU A C 1
ATOM 865 O O . GLU A 1 106 ? 4.185 24.956 -11.271 1.00 92.81 106 GLU A O 1
ATOM 870 N N . ARG A 1 107 ? 5.839 23.797 -12.253 1.00 94.56 107 ARG A N 1
ATOM 871 C CA . ARG A 1 107 ? 6.929 24.760 -12.012 1.00 94.56 107 ARG A CA 1
ATOM 872 C C . ARG A 1 107 ? 7.096 25.115 -10.532 1.00 94.56 107 ARG A C 1
ATOM 874 O O . ARG A 1 107 ? 7.343 26.270 -10.179 1.00 94.56 107 ARG A O 1
ATOM 881 N N . ARG A 1 108 ? 6.978 24.114 -9.664 1.00 96.12 108 ARG A N 1
ATOM 882 C CA . ARG A 1 108 ? 7.159 24.233 -8.213 1.00 96.12 108 ARG A CA 1
ATOM 883 C C . ARG A 1 108 ? 8.333 23.367 -7.743 1.00 96.12 108 ARG A C 1
ATOM 885 O O . ARG A 1 108 ? 8.702 22.416 -8.430 1.00 96.12 108 ARG A O 1
ATOM 892 N N . PRO A 1 109 ? 8.936 23.656 -6.577 1.00 93.44 109 PRO A N 1
ATOM 893 C CA . PRO A 1 109 ? 9.911 22.744 -5.993 1.00 93.44 109 PRO A CA 1
ATOM 894 C C . PRO A 1 109 ? 9.285 21.369 -5.717 1.00 93.44 109 PRO A C 1
ATOM 896 O O . PRO A 1 109 ? 8.110 21.270 -5.342 1.00 93.44 109 PRO A O 1
ATOM 899 N N . VAL A 1 110 ? 10.094 20.319 -5.882 1.00 92.94 110 VAL A N 1
ATOM 900 C CA . VAL A 1 110 ? 9.737 18.948 -5.493 1.00 92.94 110 VAL A CA 1
ATOM 901 C C . VAL A 1 110 ? 9.497 18.921 -3.988 1.00 92.94 110 VAL A C 1
ATOM 903 O O . VAL A 1 110 ? 10.352 19.350 -3.208 1.00 92.94 110 VAL A O 1
ATOM 906 N N . ARG A 1 111 ? 8.327 18.437 -3.573 1.00 91.19 111 ARG A N 1
ATOM 907 C CA . ARG A 1 111 ? 8.022 18.228 -2.158 1.00 91.19 111 ARG A CA 1
ATOM 908 C C . ARG A 1 111 ? 8.608 16.894 -1.713 1.00 91.19 111 ARG A C 1
ATOM 910 O O . ARG A 1 111 ? 8.505 15.897 -2.414 1.00 91.19 111 ARG A O 1
ATOM 917 N N . THR A 1 112 ? 9.147 16.858 -0.500 1.00 89.62 112 THR A N 1
ATOM 918 C CA . THR A 1 112 ? 9.450 15.594 0.178 1.00 89.62 112 THR A CA 1
ATOM 919 C C . THR A 1 112 ? 8.151 14.948 0.649 1.00 89.62 112 THR A C 1
ATOM 921 O O . THR A 1 112 ? 7.439 15.542 1.462 1.00 89.62 112 THR A O 1
ATOM 924 N N . LEU A 1 113 ? 7.841 13.757 0.135 1.00 88.31 113 LEU A N 1
ATOM 925 C CA . LEU A 1 113 ? 6.671 12.991 0.559 1.00 88.31 113 LEU A CA 1
ATOM 926 C C . LEU A 1 113 ? 6.856 12.471 1.990 1.00 88.31 113 LEU A C 1
ATOM 928 O O . LEU A 1 113 ? 7.922 11.976 2.361 1.00 88.31 113 LEU A O 1
ATOM 932 N N . THR A 1 114 ? 5.808 12.607 2.797 1.00 86.88 114 THR A N 1
ATOM 933 C CA . THR A 1 114 ? 5.745 12.110 4.178 1.00 86.88 114 THR A CA 1
ATOM 934 C C . THR A 1 114 ? 5.052 10.750 4.242 1.00 86.88 114 THR A C 1
ATOM 936 O O . THR A 1 114 ? 4.403 10.332 3.286 1.00 86.88 114 THR A O 1
ATOM 939 N N . GLU A 1 115 ? 5.114 10.063 5.388 1.00 86.62 115 GLU A N 1
ATOM 940 C CA . GLU A 1 115 ? 4.361 8.811 5.593 1.00 86.62 115 GLU A CA 1
ATOM 941 C C . GLU A 1 115 ? 2.854 8.983 5.362 1.00 86.62 115 GLU A C 1
ATOM 943 O O . GLU A 1 115 ? 2.192 8.054 4.909 1.00 86.62 115 GLU A O 1
ATOM 948 N N . TRP A 1 116 ? 2.316 10.179 5.617 1.00 87.94 116 TRP A N 1
ATOM 949 C CA . TRP A 1 116 ? 0.926 10.512 5.313 1.00 87.94 116 TRP A CA 1
ATOM 950 C C . TRP A 1 116 ? 0.653 10.530 3.808 1.00 87.94 116 TRP A C 1
ATOM 952 O O . TRP A 1 116 ? -0.318 9.930 3.351 1.00 87.94 116 TRP A O 1
ATOM 962 N N . ASP A 1 117 ? 1.532 11.168 3.029 1.00 87.62 117 ASP A N 1
ATOM 963 C CA . ASP A 1 117 ? 1.411 11.200 1.570 1.00 87.62 117 ASP A CA 1
ATOM 964 C C . ASP A 1 117 ? 1.530 9.790 0.976 1.00 87.62 117 ASP A C 1
ATOM 966 O O . ASP A 1 117 ? 0.771 9.434 0.075 1.00 87.62 117 ASP A O 1
ATOM 970 N N . TYR A 1 118 ? 2.443 8.969 1.505 1.00 87.75 118 TYR A N 1
ATOM 971 C CA . TYR A 1 118 ? 2.597 7.578 1.086 1.00 87.75 118 TYR A CA 1
ATOM 972 C C . TYR A 1 118 ? 1.367 6.736 1.411 1.00 87.75 118 TYR A C 1
ATOM 974 O O . TYR A 1 118 ? 0.870 6.033 0.539 1.00 87.75 118 TYR A O 1
ATOM 982 N N . LEU A 1 119 ? 0.847 6.821 2.637 1.00 88.06 119 LEU A N 1
ATOM 983 C CA . LEU A 1 119 ? -0.334 6.066 3.048 1.00 88.06 119 LEU A CA 1
ATOM 984 C C . LEU A 1 119 ? -1.550 6.396 2.174 1.00 88.06 119 LEU A C 1
ATOM 986 O O . LEU A 1 119 ? -2.245 5.487 1.715 1.00 88.06 119 LEU A O 1
ATOM 990 N N . LEU A 1 120 ? -1.810 7.684 1.943 1.00 87.56 120 LEU A N 1
ATOM 991 C CA . LEU A 1 120 ? -3.006 8.140 1.232 1.00 87.56 120 LEU A CA 1
ATOM 992 C C . LEU A 1 120 ? -2.871 8.125 -0.292 1.00 87.56 120 LEU A C 1
ATOM 994 O O . LEU A 1 120 ? -3.885 8.182 -0.978 1.00 87.56 120 LEU A O 1
ATOM 998 N N . GLY A 1 121 ? -1.650 8.058 -0.824 1.00 82.81 121 GLY A N 1
ATOM 999 C CA . GLY A 1 121 ? -1.392 8.037 -2.265 1.00 82.81 121 GLY A CA 1
ATOM 1000 C C . GLY A 1 121 ? -1.319 6.642 -2.890 1.00 82.81 121 GLY A C 1
ATOM 1001 O O . GLY A 1 121 ? -0.852 6.541 -4.026 1.00 82.81 121 GLY A O 1
ATOM 1002 N N . VAL A 1 122 ? -1.714 5.605 -2.139 1.00 82.81 122 VAL A N 1
ATOM 1003 C CA . VAL A 1 122 ? -1.919 4.230 -2.618 1.00 82.81 122 VAL A CA 1
ATOM 1004 C C . VAL A 1 122 ? -3.379 4.044 -3.010 1.00 82.81 122 VAL A C 1
ATOM 1006 O O . VAL A 1 122 ? -4.270 4.348 -2.210 1.00 82.81 122 VAL A O 1
ATOM 1009 N N . SER A 1 123 ? -3.610 3.462 -4.189 1.00 81.06 123 SER A N 1
ATOM 1010 C CA . SER A 1 123 ? -4.961 3.186 -4.671 1.00 81.06 123 SER A CA 1
ATOM 1011 C C . SER A 1 123 ? -5.735 2.273 -3.722 1.00 81.06 123 SER A C 1
ATOM 1013 O O . SER A 1 123 ? -5.264 1.203 -3.339 1.00 81.06 123 SER A O 1
ATOM 1015 N N . ASP A 1 124 ? -6.950 2.683 -3.368 1.00 83.12 124 ASP A N 1
ATOM 1016 C CA . ASP A 1 124 ? -7.826 1.934 -2.465 1.00 83.12 124 ASP A CA 1
ATOM 1017 C C . ASP A 1 124 ? -8.186 0.536 -2.996 1.00 83.12 124 ASP A C 1
ATOM 1019 O O . ASP A 1 124 ? -8.221 -0.413 -2.220 1.00 83.12 124 ASP A O 1
ATOM 1023 N N . LEU A 1 125 ? -8.358 0.375 -4.316 1.00 77.94 125 LEU A N 1
ATOM 1024 C CA . LEU A 1 125 ? -8.697 -0.918 -4.928 1.00 77.94 125 LEU A CA 1
ATOM 1025 C C . LEU A 1 125 ? -7.589 -1.964 -4.758 1.00 77.94 125 LEU A C 1
ATOM 1027 O O . LEU A 1 125 ? -7.864 -3.157 -4.648 1.00 77.94 125 LEU A O 1
ATOM 1031 N N . SER A 1 126 ? -6.333 -1.529 -4.809 1.00 76.06 126 SER A N 1
ATOM 1032 C CA . SER A 1 126 ? -5.182 -2.427 -4.784 1.00 76.06 126 SER A CA 1
ATOM 1033 C C . SER A 1 126 ? -4.517 -2.485 -3.410 1.00 76.06 126 SER A C 1
ATOM 1035 O O . SER A 1 126 ? -3.695 -3.372 -3.173 1.00 76.06 126 SER A O 1
ATOM 1037 N N . ARG A 1 127 ? -4.848 -1.571 -2.491 1.00 83.50 127 ARG A N 1
ATOM 1038 C CA . ARG A 1 127 ? -4.314 -1.536 -1.126 1.00 83.50 127 ARG A CA 1
ATOM 1039 C C . ARG A 1 127 ? -4.447 -2.892 -0.440 1.00 83.50 127 ARG A C 1
ATOM 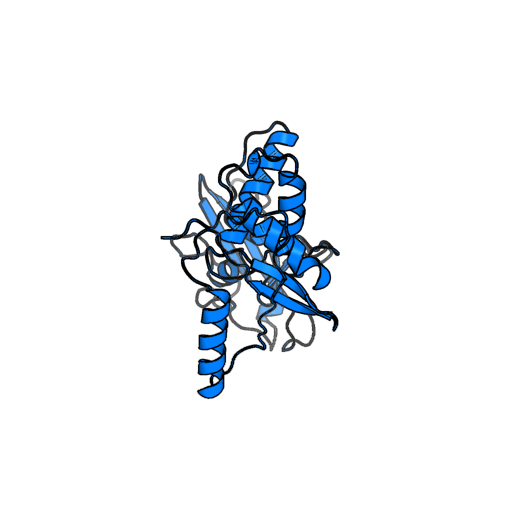1041 O O . ARG A 1 127 ? -5.465 -3.569 -0.524 1.00 83.50 127 ARG A O 1
ATOM 1048 N N . LEU A 1 128 ? -3.393 -3.273 0.271 1.00 81.00 128 LEU A N 1
ATOM 1049 C CA . LEU A 1 128 ? -3.382 -4.513 1.027 1.00 81.00 128 LEU A CA 1
ATOM 1050 C C . LEU A 1 128 ? -4.061 -4.357 2.385 1.00 81.00 128 LEU A C 1
ATOM 1052 O O . LEU A 1 128 ? -3.939 -3.335 3.057 1.00 81.00 128 LEU A O 1
ATOM 1056 N N . GLY A 1 129 ? -4.730 -5.428 2.803 1.00 85.81 129 GLY A N 1
ATOM 1057 C CA . GLY A 1 129 ? -5.509 -5.458 4.033 1.00 85.81 129 GLY A CA 1
ATOM 1058 C C . GLY A 1 129 ? -6.941 -4.970 3.830 1.00 85.81 129 GLY A C 1
ATOM 1059 O O . GLY A 1 129 ? -7.411 -4.796 2.713 1.00 85.81 129 GLY A O 1
ATOM 1060 N N . ALA A 1 130 ? -7.650 -4.805 4.943 1.00 89.88 130 ALA A N 1
ATOM 1061 C CA . ALA A 1 130 ? -9.063 -4.425 4.951 1.00 89.88 130 ALA A CA 1
ATOM 1062 C C . ALA A 1 130 ? -9.290 -2.936 5.255 1.00 89.88 130 ALA A C 1
ATOM 1064 O O . ALA A 1 130 ? -10.439 -2.498 5.316 1.00 89.88 130 ALA A O 1
ATOM 1065 N N . LEU A 1 131 ? -8.215 -2.179 5.510 1.00 92.31 131 LEU A N 1
ATOM 1066 C CA . LEU A 1 131 ? -8.299 -0.762 5.844 1.00 92.31 131 LEU A CA 1
ATOM 1067 C C . LEU A 1 131 ? -8.548 0.065 4.589 1.00 92.31 131 LEU A C 1
ATOM 1069 O O . LEU A 1 131 ? -7.816 -0.049 3.611 1.00 92.31 131 LEU A O 1
ATOM 1073 N N . ARG A 1 132 ? -9.542 0.942 4.655 1.00 92.38 132 ARG A N 1
ATOM 1074 C CA . ARG A 1 132 ? -9.881 1.908 3.608 1.00 92.38 132 ARG A CA 1
ATOM 1075 C C . ARG A 1 132 ? -9.968 3.301 4.221 1.00 92.38 132 ARG A C 1
ATOM 1077 O O . ARG A 1 132 ? -10.292 3.430 5.402 1.00 92.38 132 ARG A O 1
ATOM 1084 N N . PHE A 1 133 ? -9.685 4.344 3.443 1.00 91.75 133 PHE A N 1
ATOM 1085 C CA . PHE A 1 133 ? -9.578 5.715 3.961 1.00 91.75 133 PHE A CA 1
ATOM 1086 C C . PHE A 1 133 ? -10.526 6.671 3.237 1.00 91.75 133 PHE A C 1
ATOM 1088 O O . PHE A 1 133 ? -10.563 6.676 2.007 1.00 91.75 133 PHE A O 1
ATOM 1095 N N . ARG A 1 134 ? -11.257 7.506 3.982 1.00 90.12 134 ARG A N 1
ATOM 1096 C CA . ARG A 1 134 ? -12.136 8.565 3.443 1.00 90.12 134 ARG A CA 1
ATOM 1097 C C . ARG A 1 134 ? -11.847 9.907 4.111 1.00 90.12 134 ARG A C 1
ATOM 1099 O O . ARG A 1 134 ? -11.325 9.945 5.221 1.00 90.12 134 ARG A O 1
ATOM 1106 N N . ARG A 1 135 ? -12.168 11.019 3.442 1.00 85.50 135 ARG A N 1
ATOM 1107 C CA . ARG A 1 135 ? -12.096 12.359 4.063 1.00 85.50 135 ARG A CA 1
ATOM 1108 C C . ARG A 1 135 ? -13.256 12.601 5.030 1.00 85.50 135 ARG A C 1
ATOM 1110 O O . ARG A 1 135 ? -13.041 13.202 6.075 1.00 85.50 135 ARG A O 1
ATOM 1117 N N . ASP A 1 136 ? -14.430 12.103 4.671 1.00 76.81 136 ASP A N 1
ATOM 1118 C CA . ASP A 1 136 ? -15.668 12.088 5.447 1.00 76.81 136 ASP A CA 1
ATOM 1119 C C . ASP A 1 136 ? -16.563 10.938 4.941 1.00 76.81 136 ASP A C 1
ATOM 1121 O O . ASP A 1 136 ? -16.273 10.344 3.896 1.00 76.81 136 ASP A O 1
ATOM 1125 N N . GLU A 1 137 ? -17.618 10.609 5.688 1.00 69.56 137 GLU A N 1
ATOM 1126 C CA . GLU A 1 137 ? -18.518 9.476 5.418 1.00 69.56 137 GLU A CA 1
ATOM 1127 C C . GLU A 1 137 ? -19.089 9.481 3.985 1.00 69.56 137 GLU A C 1
ATOM 1129 O O . GLU A 1 137 ? -19.161 8.427 3.343 1.00 69.56 137 GLU A O 1
ATOM 1134 N N . ASP A 1 138 ? -19.407 10.668 3.458 1.00 73.31 138 ASP A N 1
ATOM 1135 C CA . ASP A 1 138 ? -19.994 10.869 2.127 1.00 73.31 138 ASP A CA 1
ATOM 1136 C C . ASP A 1 138 ? -18.951 10.934 0.994 1.00 73.31 138 ASP A C 1
ATOM 1138 O O . ASP A 1 138 ? -19.302 10.891 -0.191 1.00 73.31 138 ASP A O 1
ATOM 1142 N N . SER A 1 139 ? -17.662 11.030 1.325 1.00 76.25 139 SER A N 1
ATOM 1143 C CA . SER A 1 139 ? -16.591 11.073 0.337 1.00 76.25 139 SER A CA 1
ATOM 1144 C C . SER A 1 139 ? -16.322 9.693 -0.270 1.00 76.25 139 SER A C 1
ATOM 1146 O O . SER A 1 139 ? -16.381 8.670 0.421 1.00 76.25 139 SER A O 1
ATOM 1148 N N . PRO A 1 140 ? -15.925 9.633 -1.555 1.00 77.38 140 PRO A N 1
ATOM 1149 C CA . PRO A 1 140 ? -15.322 8.422 -2.091 1.00 77.38 140 PRO A CA 1
ATOM 1150 C C . PRO A 1 140 ? -14.077 8.025 -1.284 1.00 77.38 140 PRO A C 1
ATOM 1152 O O . PRO A 1 140 ? -13.424 8.861 -0.649 1.00 77.38 140 PRO A O 1
ATOM 1155 N N . TYR A 1 141 ? -13.712 6.744 -1.354 1.00 78.50 141 TYR A N 1
ATOM 1156 C CA . TYR A 1 141 ? -12.421 6.299 -0.842 1.00 78.50 141 TYR A CA 1
ATOM 1157 C C . TYR A 1 141 ? -11.274 7.044 -1.525 1.00 78.50 141 TYR A C 1
ATOM 1159 O O . TYR A 1 141 ? -11.332 7.379 -2.710 1.00 78.50 141 TYR A O 1
ATOM 1167 N N . LEU A 1 142 ? -10.230 7.327 -0.754 1.00 76.75 142 LEU A N 1
ATOM 1168 C CA . LEU A 1 142 ? -9.052 8.025 -1.242 1.00 76.75 142 LEU A CA 1
ATOM 1169 C C . LEU A 1 142 ? -8.327 7.179 -2.298 1.00 76.75 142 LEU A C 1
ATOM 1171 O O . LEU A 1 142 ? -8.070 5.999 -2.093 1.00 76.75 142 LEU A O 1
ATOM 1175 N N . ASP A 1 143 ? -8.002 7.812 -3.427 1.00 71.56 143 ASP A N 1
ATOM 1176 C CA . ASP A 1 143 ? -7.342 7.209 -4.597 1.00 71.56 143 ASP A CA 1
ATOM 1177 C C . ASP A 1 143 ? -8.099 5.999 -5.209 1.00 71.56 143 ASP A C 1
ATOM 1179 O O . ASP A 1 143 ? -7.531 4.964 -5.569 1.00 71.56 143 ASP A O 1
ATOM 1183 N N . ASN A 1 144 ? -9.426 6.137 -5.340 1.00 63.00 144 ASN A N 1
ATOM 1184 C CA . ASN A 1 144 ? -10.360 5.129 -5.866 1.00 63.00 144 ASN A CA 1
ATOM 1185 C C . ASN A 1 144 ? -10.528 5.121 -7.404 1.00 63.00 144 ASN A C 1
ATOM 1187 O O . ASN A 1 144 ? -11.624 4.878 -7.910 1.00 63.00 144 ASN A O 1
ATOM 1191 N N . GLN A 1 145 ? -9.479 5.416 -8.170 1.00 63.78 145 GLN A N 1
ATOM 1192 C CA . GLN A 1 145 ? -9.595 5.523 -9.631 1.00 63.78 145 GLN A CA 1
ATOM 1193 C C . GLN A 1 145 ? -10.002 4.175 -10.268 1.00 63.78 145 GLN A C 1
ATOM 1195 O O . GLN A 1 145 ? -9.330 3.166 -10.064 1.00 63.78 145 GLN A O 1
ATOM 1200 N N . GLU A 1 146 ? -11.069 4.154 -11.084 1.00 51.34 146 GLU A N 1
ATOM 1201 C CA . GLU A 1 146 ? -11.648 2.926 -11.684 1.00 51.34 146 GLU A CA 1
ATOM 1202 C C . GLU A 1 146 ? -10.667 2.119 -12.555 1.00 51.34 146 GLU A C 1
ATOM 1204 O O . GLU A 1 146 ? -10.835 0.916 -12.736 1.00 51.34 146 GLU A O 1
ATOM 1209 N N . LEU A 1 147 ? -9.623 2.762 -13.085 1.00 54.09 147 LEU A N 1
ATOM 1210 C CA . LEU A 1 147 ? -8.619 2.150 -13.963 1.00 54.09 147 LEU A CA 1
ATOM 1211 C C . LEU A 1 147 ? -7.295 1.852 -13.244 1.00 54.09 147 LEU A C 1
ATOM 1213 O O . LEU A 1 147 ? -6.260 1.718 -13.895 1.00 54.09 147 LEU A O 1
ATOM 1217 N N . ALA A 1 148 ? -7.304 1.768 -11.910 1.00 61.06 148 ALA A N 1
ATOM 1218 C CA . ALA A 1 148 ? -6.075 1.613 -11.141 1.00 61.06 148 ALA A CA 1
ATOM 1219 C C . ALA A 1 148 ? -5.348 0.285 -11.406 1.00 61.06 148 ALA A C 1
ATOM 1221 O O . ALA A 1 148 ? -4.126 0.239 -11.335 1.00 61.06 148 ALA A O 1
ATOM 1222 N N . VAL A 1 149 ? -6.061 -0.789 -11.759 1.00 6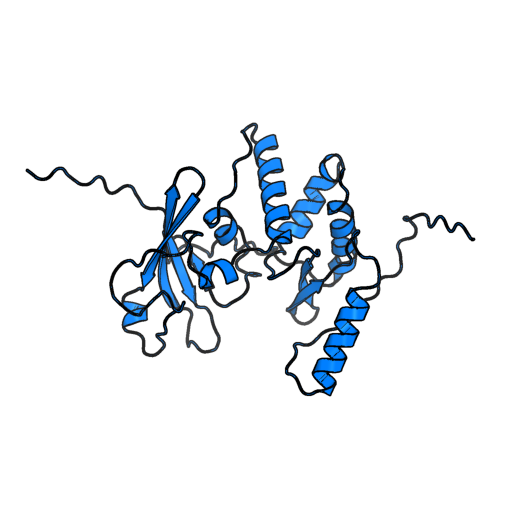7.44 149 VAL A N 1
ATOM 1223 C CA . VAL A 1 149 ? -5.460 -2.119 -11.935 1.00 67.44 149 VAL A CA 1
ATOM 1224 C C . VAL A 1 149 ? -5.641 -2.617 -13.378 1.00 67.44 149 VAL A C 1
ATOM 1226 O O . VAL A 1 149 ? -6.773 -2.848 -13.804 1.00 67.44 149 VAL A O 1
ATOM 1229 N N . PRO A 1 150 ? -4.556 -2.808 -14.152 1.00 77.69 150 PRO A N 1
ATOM 1230 C CA . PRO A 1 150 ? -4.629 -3.246 -15.539 1.00 77.69 150 PRO A CA 1
ATOM 1231 C C . PRO A 1 150 ? -4.985 -4.741 -15.658 1.00 77.69 150 PRO A C 1
ATOM 1233 O O . PRO A 1 150 ? -4.760 -5.523 -14.728 1.00 77.69 150 PRO A O 1
ATOM 1236 N N . PRO A 1 151 ? -5.517 -5.179 -16.813 1.00 78.75 151 PRO A N 1
ATOM 1237 C CA . PRO A 1 151 ? -5.816 -6.586 -17.064 1.00 78.75 151 PRO A CA 1
ATOM 1238 C C . PRO A 1 151 ? -4.544 -7.420 -17.293 1.00 78.75 151 PRO A C 1
ATOM 1240 O O . PRO A 1 151 ? -3.501 -6.909 -17.705 1.00 78.75 151 PRO A O 1
ATOM 1243 N N . VAL A 1 152 ? -4.653 -8.743 -17.137 1.00 78.12 152 VAL A N 1
ATOM 1244 C CA . VAL A 1 152 ? -3.571 -9.723 -17.375 1.00 78.12 152 VAL A CA 1
ATOM 1245 C C . VAL A 1 152 ? -2.902 -9.598 -18.750 1.00 78.12 152 VAL A C 1
ATOM 1247 O O . VAL A 1 152 ? -1.715 -9.885 -18.901 1.00 78.12 152 VAL A O 1
ATOM 1250 N N . THR A 1 153 ? -3.628 -9.126 -19.766 1.00 74.81 153 THR A N 1
ATOM 1251 C CA . THR A 1 153 ? -3.094 -8.905 -21.120 1.00 74.81 153 THR A CA 1
ATOM 1252 C C . THR A 1 153 ? -1.988 -7.851 -21.165 1.00 74.81 153 THR A C 1
ATOM 1254 O O . THR A 1 153 ? -1.179 -7.861 -22.088 1.00 74.81 153 THR A O 1
ATOM 1257 N N . SER A 1 154 ? -1.915 -6.971 -20.165 1.00 83.38 154 SER A N 1
ATOM 1258 C CA . SER A 1 154 ? -0.904 -5.918 -20.064 1.00 83.38 154 SER A CA 1
ATOM 1259 C C . SER A 1 154 ? 0.400 -6.383 -19.407 1.00 83.38 154 SER A C 1
ATOM 1261 O O . SER A 1 154 ? 1.369 -5.630 -19.409 1.00 83.38 154 SER A O 1
ATOM 1263 N N . LEU A 1 155 ? 0.488 -7.616 -18.886 1.00 86.75 155 LEU A N 1
ATOM 1264 C CA . LEU A 1 155 ? 1.653 -8.073 -18.111 1.00 86.75 155 LEU A CA 1
ATOM 1265 C C . LEU A 1 155 ? 2.986 -7.994 -18.863 1.00 86.75 155 LEU A C 1
ATOM 1267 O O . LEU A 1 155 ? 3.997 -7.619 -18.272 1.00 86.75 155 LEU A O 1
ATOM 1271 N N . GLN A 1 156 ? 2.999 -8.312 -20.160 1.00 88.12 156 GLN A N 1
ATOM 1272 C CA . GLN A 1 156 ? 4.222 -8.231 -20.963 1.00 88.12 156 GLN A CA 1
ATOM 1273 C C . GLN A 1 156 ? 4.704 -6.782 -21.107 1.00 88.12 156 GLN A C 1
ATOM 1275 O O . GLN A 1 156 ? 5.900 -6.512 -20.993 1.00 88.12 156 GLN A O 1
ATOM 1280 N N . GLU A 1 157 ? 3.775 -5.854 -21.349 1.00 88.31 157 GLU A N 1
ATOM 1281 C CA . GLU A 1 157 ? 4.069 -4.423 -21.433 1.00 88.31 157 GLU A CA 1
ATOM 1282 C C . GLU A 1 157 ? 4.543 -3.904 -20.073 1.00 88.31 157 GLU A C 1
ATOM 1284 O O . GLU A 1 157 ? 5.594 -3.278 -19.994 1.00 88.31 157 GLU A O 1
ATOM 1289 N N . MET A 1 158 ? 3.845 -4.247 -18.990 1.00 87.12 158 MET A N 1
ATOM 1290 C CA . MET A 1 158 ? 4.212 -3.852 -17.628 1.00 87.12 158 MET A CA 1
ATOM 1291 C C . MET A 1 158 ? 5.598 -4.358 -17.226 1.00 87.12 158 MET A C 1
ATOM 1293 O O . MET A 1 158 ? 6.368 -3.602 -16.639 1.00 87.12 158 MET A O 1
ATOM 1297 N N . GLN A 1 159 ? 5.957 -5.595 -17.588 1.00 89.81 159 GLN A N 1
ATOM 1298 C CA . GLN A 1 159 ? 7.300 -6.124 -17.355 1.00 89.81 159 GLN A CA 1
ATOM 1299 C C . GLN A 1 159 ? 8.359 -5.319 -18.121 1.00 89.81 159 GLN A C 1
ATOM 1301 O O . GLN A 1 159 ? 9.406 -4.989 -17.564 1.00 89.81 159 GLN A O 1
ATOM 1306 N N . ALA A 1 160 ? 8.107 -5.001 -19.394 1.00 89.56 160 ALA A N 1
ATOM 1307 C CA . ALA A 1 160 ? 9.032 -4.203 -20.195 1.00 89.56 160 ALA A CA 1
ATOM 1308 C C . ALA A 1 160 ? 9.204 -2.793 -19.608 1.00 89.56 160 ALA A C 1
ATOM 1310 O O . ALA A 1 160 ? 10.330 -2.336 -19.436 1.00 89.56 160 ALA A O 1
ATOM 1311 N N . ILE A 1 161 ? 8.097 -2.150 -19.227 1.00 88.94 161 ILE A N 1
ATOM 1312 C CA . ILE A 1 161 ? 8.087 -0.838 -18.574 1.00 88.94 161 ILE A CA 1
ATOM 1313 C C . ILE A 1 161 ? 8.856 -0.883 -17.252 1.00 88.94 161 ILE A C 1
ATOM 1315 O O . ILE A 1 161 ? 9.668 -0.003 -16.982 1.00 88.94 161 ILE A O 1
ATOM 1319 N N . SER A 1 162 ? 8.631 -1.913 -16.439 1.00 87.88 162 SER A N 1
ATOM 1320 C CA . SER A 1 162 ? 9.311 -2.100 -15.160 1.00 87.88 162 SER A CA 1
ATOM 1321 C C . SER A 1 162 ? 10.831 -2.154 -15.336 1.00 87.88 162 SER A C 1
ATOM 1323 O O . SER A 1 162 ? 11.542 -1.440 -14.634 1.00 87.88 162 SER A O 1
ATOM 1325 N N . LEU A 1 163 ? 11.322 -2.926 -16.308 1.00 89.75 163 LEU A N 1
ATOM 1326 C CA . LEU A 1 163 ? 12.750 -2.995 -16.625 1.00 89.75 163 LEU A CA 1
ATOM 1327 C C . LEU A 1 163 ? 13.293 -1.666 -17.165 1.00 89.75 163 LEU A C 1
ATOM 1329 O O . LEU A 1 163 ? 14.438 -1.318 -16.880 1.00 89.75 163 LEU A O 1
ATOM 1333 N N . SER A 1 164 ? 12.495 -0.927 -17.940 1.00 90.12 164 SER A N 1
ATOM 1334 C CA . SER A 1 164 ? 12.859 0.409 -18.423 1.00 90.12 164 SER A CA 1
ATOM 1335 C C . SER A 1 164 ? 12.955 1.430 -17.288 1.00 90.12 164 SER A C 1
ATOM 1337 O O . SER A 1 164 ? 13.864 2.251 -17.299 1.00 90.12 164 SER A O 1
ATOM 1339 N N . LEU A 1 165 ? 12.074 1.371 -16.285 1.00 87.06 165 LEU A N 1
ATOM 1340 C CA . LEU A 1 165 ? 12.104 2.269 -15.124 1.00 87.06 165 LEU A CA 1
ATOM 1341 C C . LEU A 1 165 ? 13.277 2.001 -14.171 1.00 87.06 165 LEU A C 1
ATOM 1343 O O . LEU A 1 165 ? 13.648 2.893 -13.405 1.00 87.06 165 LEU A O 1
ATOM 1347 N N . GLU A 1 166 ? 13.849 0.800 -14.189 1.00 87.25 166 GLU A N 1
ATOM 1348 C CA . GLU A 1 166 ? 15.082 0.490 -13.458 1.00 87.25 166 GLU A CA 1
ATOM 1349 C C . GLU A 1 166 ? 16.348 1.016 -14.169 1.00 87.25 166 GLU A C 1
ATOM 1351 O O . GLU A 1 166 ? 17.440 0.922 -13.608 1.00 87.25 166 GLU A O 1
ATOM 1356 N N . ASP A 1 167 ? 16.250 1.555 -15.393 1.00 87.56 167 ASP A N 1
ATOM 1357 C CA . ASP A 1 167 ? 17.385 2.210 -16.052 1.00 87.56 167 ASP A CA 1
ATOM 1358 C C . ASP A 1 167 ? 17.741 3.527 -15.329 1.00 87.56 167 ASP A C 1
ATOM 1360 O O . ASP A 1 167 ? 16.849 4.344 -15.082 1.00 87.56 167 ASP A O 1
ATOM 1364 N N . PRO A 1 168 ? 19.023 3.784 -15.003 1.00 85.12 168 PRO A N 1
ATOM 1365 C CA . PRO A 1 168 ? 19.441 5.042 -14.385 1.00 85.12 168 PRO A CA 1
ATOM 1366 C C . PRO A 1 168 ? 19.081 6.295 -15.194 1.00 85.12 168 PRO A C 1
ATOM 1368 O O . PRO A 1 168 ? 18.922 7.356 -14.603 1.00 85.12 168 PRO A O 1
ATOM 1371 N N . ASN A 1 169 ? 18.933 6.176 -16.519 1.00 88.12 169 ASN A N 1
ATOM 1372 C CA . ASN A 1 169 ? 18.575 7.281 -17.415 1.00 88.12 169 ASN A CA 1
ATOM 1373 C C . ASN A 1 169 ? 17.096 7.235 -17.833 1.00 88.12 169 ASN A C 1
ATOM 1375 O O . ASN A 1 169 ? 16.713 7.847 -18.830 1.00 88.12 169 ASN A O 1
ATOM 1379 N N . ALA A 1 170 ? 16.252 6.480 -17.119 1.00 87.19 170 ALA A N 1
ATOM 1380 C CA . ALA A 1 170 ? 14.834 6.352 -17.450 1.00 87.19 170 ALA A CA 1
ATOM 1381 C C . ALA A 1 170 ? 14.128 7.715 -17.533 1.00 87.19 170 ALA A C 1
ATOM 1383 O O . ALA A 1 170 ? 13.273 7.896 -18.396 1.00 87.19 170 ALA A O 1
ATOM 1384 N N . GLU A 1 171 ? 14.509 8.662 -16.671 1.00 86.25 171 GLU A N 1
ATOM 1385 C CA . GLU A 1 171 ? 13.926 10.009 -16.573 1.00 86.25 171 GLU A CA 1
ATOM 1386 C C . GLU A 1 171 ? 14.107 10.852 -17.844 1.00 86.25 171 GLU A C 1
ATOM 1388 O O . GLU A 1 171 ? 13.238 11.661 -18.168 1.00 86.25 171 GLU A O 1
ATOM 1393 N N . ASP A 1 172 ? 15.176 10.610 -18.606 1.00 87.44 172 ASP A N 1
ATOM 1394 C CA . ASP A 1 172 ? 15.470 11.331 -19.849 1.00 87.44 172 ASP A CA 1
ATOM 1395 C C . ASP A 1 172 ? 14.687 10.777 -21.053 1.00 87.44 172 ASP A C 1
ATOM 1397 O O . ASP A 1 172 ? 14.698 11.353 -22.146 1.00 87.44 172 ASP A O 1
ATOM 1401 N N . MET A 1 173 ? 14.011 9.634 -20.890 1.00 87.38 173 MET A N 1
ATOM 1402 C CA . MET A 1 173 ? 13.322 8.975 -21.994 1.00 87.38 173 MET A CA 1
ATOM 1403 C C . MET A 1 173 ? 11.972 9.649 -22.294 1.00 87.38 173 MET A C 1
ATOM 1405 O O . MET A 1 173 ? 11.170 9.863 -21.384 1.00 87.38 173 MET A O 1
ATOM 1409 N N . PRO A 1 174 ? 11.619 9.890 -23.575 1.00 87.31 174 PRO A N 1
ATOM 1410 C CA . PRO A 1 174 ? 10.344 10.523 -23.936 1.00 87.31 174 PRO A CA 1
ATOM 1411 C C . PRO A 1 174 ? 9.103 9.775 -23.427 1.00 87.31 174 PRO A C 1
ATOM 1413 O O . PRO A 1 174 ? 8.041 10.365 -23.236 1.00 87.31 174 PRO A O 1
ATOM 1416 N N . GLN A 1 175 ? 9.216 8.459 -23.229 1.00 88.00 175 GLN A N 1
ATOM 1417 C CA . GLN A 1 175 ? 8.126 7.597 -22.777 1.00 88.00 175 GLN A CA 1
ATOM 1418 C C . GLN A 1 175 ? 7.998 7.534 -21.248 1.00 88.00 175 GLN A C 1
ATOM 1420 O O . GLN A 1 175 ? 7.021 6.966 -20.759 1.00 88.00 175 GLN A O 1
ATOM 1425 N N . TYR A 1 176 ? 8.927 8.135 -20.496 1.00 85.69 176 TYR A N 1
ATOM 1426 C CA . TYR A 1 176 ? 9.022 8.023 -19.039 1.00 85.69 176 TYR A CA 1
ATOM 1427 C C . TYR A 1 176 ? 7.712 8.340 -18.316 1.00 85.69 176 TYR A C 1
ATOM 1429 O O . TYR A 1 176 ? 7.256 7.575 -17.468 1.00 85.69 176 TYR A O 1
ATOM 1437 N N . ARG A 1 177 ? 7.037 9.423 -18.718 1.00 83.56 177 ARG A N 1
ATOM 1438 C CA . ARG A 1 177 ? 5.731 9.797 -18.160 1.00 83.56 177 ARG A CA 1
ATOM 1439 C C . ARG A 1 177 ? 4.692 8.695 -18.351 1.00 83.56 177 ARG A C 1
ATOM 1441 O O . ARG A 1 177 ? 4.027 8.307 -17.397 1.00 83.56 177 ARG A O 1
ATOM 1448 N N . LYS A 1 178 ? 4.568 8.173 -19.574 1.00 83.38 178 LYS A N 1
ATOM 1449 C CA . LYS A 1 178 ? 3.615 7.100 -19.888 1.00 83.38 178 LYS A CA 1
ATOM 1450 C C . LYS A 1 178 ? 3.926 5.849 -19.064 1.00 83.38 178 LYS A C 1
ATOM 1452 O O . LYS A 1 178 ? 3.014 5.226 -18.527 1.00 83.38 178 LYS A O 1
ATOM 1457 N N . TRP A 1 179 ? 5.204 5.502 -18.951 1.00 85.88 179 TRP A N 1
ATOM 1458 C CA . TRP A 1 179 ? 5.688 4.372 -18.162 1.00 85.88 179 TRP A CA 1
ATOM 1459 C C . TRP A 1 179 ? 5.329 4.489 -16.684 1.00 85.88 179 TRP A C 1
ATOM 1461 O O . TRP A 1 179 ? 4.736 3.564 -16.132 1.00 85.88 179 TRP A O 1
ATOM 1471 N N . LEU A 1 180 ? 5.604 5.644 -16.075 1.00 80.25 180 LEU A N 1
ATOM 1472 C CA . LEU A 1 180 ? 5.226 5.926 -14.695 1.00 80.25 180 LEU A CA 1
ATOM 1473 C C . LEU A 1 180 ? 3.717 5.805 -14.492 1.00 80.25 180 LEU A C 1
ATOM 1475 O O . LEU A 1 180 ? 3.283 5.057 -13.621 1.00 80.25 180 LEU A O 1
ATOM 1479 N N . THR A 1 181 ? 2.905 6.476 -15.312 1.00 77.44 181 THR A N 1
ATOM 1480 C CA . THR A 1 181 ? 1.441 6.418 -15.179 1.00 77.44 181 THR A CA 1
ATOM 1481 C C . THR A 1 181 ? 0.902 4.991 -15.302 1.00 77.44 181 THR A C 1
ATOM 1483 O O . THR A 1 181 ? -0.043 4.640 -14.604 1.00 77.44 181 THR A O 1
ATOM 1486 N N . THR A 1 182 ? 1.528 4.154 -16.134 1.00 78.12 182 THR A N 1
ATOM 1487 C CA . THR A 1 182 ? 1.112 2.756 -16.333 1.00 78.12 182 THR A CA 1
ATOM 1488 C C . THR A 1 182 ? 1.378 1.878 -15.105 1.00 78.12 182 THR A C 1
ATOM 1490 O O . THR A 1 182 ? 0.607 0.958 -14.849 1.00 78.12 182 THR A O 1
ATOM 1493 N N . LEU A 1 183 ? 2.450 2.137 -14.346 1.00 76.88 183 LEU A N 1
ATOM 1494 C CA . LEU A 1 183 ? 2.835 1.302 -13.200 1.00 76.88 183 LEU A CA 1
ATOM 1495 C C . LEU A 1 183 ? 2.456 1.872 -11.831 1.00 76.88 183 LEU A C 1
ATOM 1497 O O . LEU A 1 183 ? 2.297 1.088 -10.908 1.00 76.88 183 LEU A O 1
ATOM 1501 N N . ILE A 1 184 ? 2.268 3.185 -11.682 1.00 69.19 184 ILE A N 1
ATOM 1502 C CA . ILE A 1 184 ? 1.900 3.782 -10.385 1.00 69.19 184 ILE A CA 1
ATOM 1503 C C . ILE A 1 184 ? 0.501 3.356 -9.942 1.00 69.19 184 ILE A C 1
ATOM 1505 O O . ILE A 1 184 ? 0.301 3.020 -8.781 1.00 69.19 184 ILE A O 1
ATOM 1509 N N . ALA A 1 185 ? -0.474 3.393 -10.851 1.00 62.28 185 ALA A N 1
ATOM 1510 C CA . ALA A 1 185 ? -1.860 3.089 -10.511 1.00 62.28 185 ALA A CA 1
ATOM 1511 C C . ALA A 1 185 ? -2.043 1.665 -9.925 1.00 62.28 185 ALA A C 1
ATOM 1513 O O . ALA A 1 185 ? -2.756 1.525 -8.927 1.00 62.28 185 ALA A O 1
ATOM 1514 N N . PRO A 1 186 ? -1.361 0.624 -10.453 1.00 56.78 186 PRO A N 1
ATOM 1515 C CA . PRO A 1 186 ? -1.475 -0.724 -9.900 1.00 56.78 186 PRO A CA 1
ATOM 1516 C C . PRO A 1 186 ? -0.568 -1.044 -8.715 1.00 56.78 186 PRO A C 1
ATOM 1518 O O . PRO A 1 186 ? -0.635 -2.176 -8.230 1.00 56.78 186 PRO A O 1
ATOM 1521 N N . ASP A 1 187 ? 0.309 -0.147 -8.266 1.00 59.00 187 ASP A N 1
ATOM 1522 C CA . ASP A 1 187 ? 1.379 -0.516 -7.338 1.00 59.00 187 ASP A CA 1
ATOM 1523 C C . ASP A 1 187 ? 1.098 -0.094 -5.891 1.00 59.00 187 ASP A C 1
ATOM 1525 O O . ASP A 1 187 ? 1.370 1.018 -5.445 1.00 59.00 187 ASP A O 1
ATOM 1529 N N . SER A 1 188 ? 0.526 -1.033 -5.148 1.00 53.84 188 SER A N 1
ATOM 1530 C CA . SER A 1 188 ? 0.136 -0.911 -3.738 1.00 53.84 188 SER A CA 1
ATOM 1531 C C . SER A 1 188 ? 0.740 -2.012 -2.860 1.00 53.84 188 SER A C 1
ATOM 1533 O O . SER A 1 188 ? 0.333 -2.205 -1.713 1.00 53.84 188 SER A O 1
ATOM 1535 N N . SER A 1 189 ? 1.634 -2.827 -3.421 1.00 50.31 189 SER A N 1
ATOM 1536 C CA . SER A 1 189 ? 1.969 -4.118 -2.830 1.00 50.31 189 SER A CA 1
ATOM 1537 C C . SER A 1 189 ? 3.032 -4.010 -1.730 1.00 50.31 189 SER A C 1
ATOM 1539 O O . SER A 1 189 ? 3.919 -3.163 -1.746 1.00 50.31 189 SER A O 1
ATOM 1541 N N . LEU A 1 190 ? 2.980 -4.965 -0.797 1.00 43.81 190 LEU A N 1
ATOM 1542 C CA . LEU A 1 190 ? 3.921 -5.152 0.304 1.00 43.81 190 LEU A CA 1
ATOM 1543 C C . LEU A 1 190 ? 5.266 -5.730 -0.170 1.00 43.81 190 LEU A C 1
ATOM 1545 O O . LEU A 1 190 ? 5.312 -6.671 -0.971 1.00 43.81 190 LEU A O 1
ATOM 1549 N N . GLY A 1 191 ? 6.344 -5.241 0.449 1.00 48.81 191 GLY A N 1
ATOM 1550 C CA . GLY A 1 191 ? 7.609 -5.938 0.707 1.00 48.81 191 GLY A CA 1
ATOM 1551 C C . GLY A 1 191 ? 8.603 -6.107 -0.452 1.00 48.81 191 GLY A C 1
ATOM 1552 O O . GLY A 1 191 ? 8.465 -7.007 -1.278 1.00 48.81 191 GLY A O 1
ATOM 1553 N N . GLY A 1 192 ? 9.710 -5.360 -0.425 1.00 58.44 192 GLY A N 1
ATOM 1554 C CA . GLY A 1 192 ? 10.910 -5.610 -1.241 1.00 58.44 192 GLY A CA 1
ATOM 1555 C C . GLY A 1 192 ? 11.314 -4.443 -2.147 1.00 58.44 192 GLY A C 1
ATOM 1556 O O . GLY A 1 192 ? 10.625 -3.437 -2.228 1.00 58.44 192 GLY A O 1
ATOM 1557 N N . THR A 1 193 ? 12.472 -4.565 -2.800 1.00 66.25 193 THR A N 1
ATOM 1558 C CA . THR A 1 193 ? 12.966 -3.616 -3.821 1.00 66.25 193 THR A CA 1
ATOM 1559 C C . THR A 1 193 ? 12.595 -4.020 -5.243 1.00 66.25 193 THR A C 1
ATOM 1561 O O . THR A 1 193 ? 12.804 -3.247 -6.170 1.00 66.25 193 THR A O 1
ATOM 1564 N N . ARG A 1 194 ? 12.104 -5.249 -5.426 1.00 81.38 194 ARG A N 1
ATOM 1565 C CA . ARG A 1 194 ? 11.838 -5.810 -6.749 1.00 81.38 194 ARG A CA 1
ATOM 1566 C C . ARG A 1 194 ? 10.575 -5.209 -7.346 1.00 81.38 194 ARG A C 1
ATOM 1568 O O . ARG A 1 194 ? 9.565 -5.171 -6.636 1.00 81.38 194 ARG A O 1
ATOM 1575 N N . PRO A 1 195 ? 10.597 -4.876 -8.643 1.00 85.19 195 PRO A N 1
ATOM 1576 C CA . PRO A 1 195 ? 9.409 -4.402 -9.314 1.00 85.19 195 PRO A CA 1
ATOM 1577 C C . PRO A 1 195 ? 8.276 -5.424 -9.294 1.00 85.19 195 PRO A C 1
ATOM 1579 O O . PRO A 1 195 ? 8.457 -6.632 -9.497 1.00 85.19 195 PRO A O 1
ATOM 1582 N N . LYS A 1 196 ? 7.080 -4.907 -9.064 1.00 86.62 196 LYS A N 1
ATOM 1583 C CA . LYS A 1 196 ? 5.837 -5.664 -9.015 1.00 86.62 196 LYS A CA 1
ATOM 1584 C C . LYS A 1 196 ? 4.682 -4.753 -9.402 1.00 86.62 196 LYS A C 1
ATOM 1586 O O . LYS A 1 196 ? 4.851 -3.540 -9.479 1.00 86.62 196 LYS A O 1
ATOM 1591 N N . ALA A 1 197 ?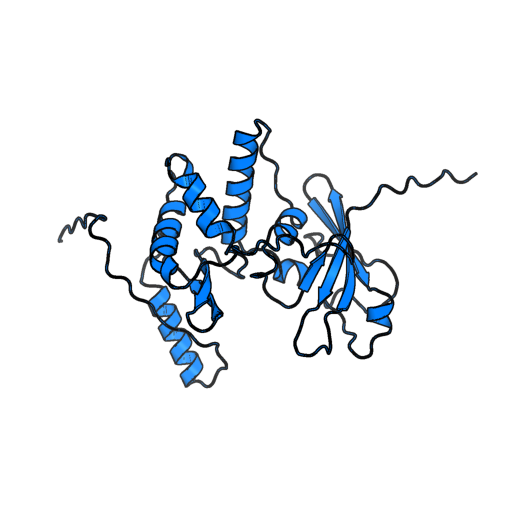 3.533 -5.353 -9.670 1.00 84.94 197 ALA A N 1
ATOM 1592 C CA . ALA A 1 197 ? 2.295 -4.623 -9.889 1.00 84.94 197 ALA A CA 1
ATOM 1593 C C . ALA A 1 197 ? 1.093 -5.542 -9.686 1.00 84.94 197 ALA A C 1
ATOM 1595 O O . ALA A 1 197 ? 1.178 -6.747 -9.944 1.00 84.94 197 ALA A O 1
ATOM 1596 N N . ASN A 1 198 ? -0.035 -4.973 -9.273 1.00 85.62 198 ASN A N 1
ATOM 1597 C CA . ASN A 1 198 ? -1.297 -5.695 -9.289 1.00 85.62 198 ASN A CA 1
ATOM 1598 C C . ASN A 1 198 ? -1.871 -5.780 -10.711 1.00 85.62 198 ASN A C 1
ATOM 1600 O O . ASN A 1 198 ? -1.655 -4.889 -11.533 1.00 85.62 198 ASN A O 1
ATOM 1604 N N . PHE A 1 199 ? -2.618 -6.842 -11.000 1.00 86.50 199 PHE A N 1
ATOM 1605 C CA . PHE A 1 199 ? -3.380 -7.001 -12.237 1.00 86.50 199 PHE A CA 1
ATOM 1606 C C . PHE A 1 199 ? -4.661 -7.809 -11.990 1.00 86.50 199 PHE A C 1
ATOM 1608 O O . PHE A 1 199 ? -4.738 -8.575 -11.030 1.00 86.50 199 PHE A O 1
ATOM 1615 N N . ILE A 1 200 ? -5.649 -7.665 -12.873 1.00 87.06 200 ILE A N 1
ATOM 1616 C CA . ILE A 1 200 ? -6.871 -8.483 -12.867 1.00 87.06 200 ILE A CA 1
ATOM 1617 C C . ILE A 1 200 ? -6.726 -9.644 -13.861 1.00 87.06 200 ILE A C 1
ATOM 1619 O O . ILE A 1 200 ? -6.422 -9.417 -15.036 1.00 87.06 200 ILE A O 1
ATOM 1623 N N . ASP A 1 201 ? -6.917 -10.888 -13.407 1.00 88.88 201 ASP A N 1
ATOM 1624 C CA . ASP A 1 201 ? -6.924 -12.069 -14.284 1.00 88.88 201 ASP A CA 1
ATOM 1625 C C . ASP A 1 201 ? -8.248 -12.196 -15.056 1.00 88.88 201 ASP A C 1
ATOM 1627 O O . ASP A 1 201 ? -9.219 -11.489 -14.792 1.00 88.88 201 ASP A O 1
ATOM 1631 N N . ALA A 1 202 ? -8.300 -13.089 -16.046 1.00 87.75 202 ALA A N 1
ATOM 1632 C CA . ALA A 1 202 ? -9.461 -13.238 -16.932 1.00 87.75 202 ALA A CA 1
ATOM 1633 C C . ALA A 1 202 ? -10.781 -13.592 -16.209 1.00 87.75 202 ALA A C 1
ATOM 1635 O O . ALA A 1 202 ? -11.857 -13.381 -16.765 1.00 87.75 202 ALA A O 1
ATOM 1636 N N . ASP A 1 203 ? -10.706 -14.130 -14.991 1.00 88.00 203 ASP A N 1
ATOM 1637 C CA . ASP A 1 203 ? -11.849 -14.462 -14.133 1.00 88.00 203 ASP A CA 1
ATOM 1638 C C . ASP A 1 203 ? -12.276 -13.314 -13.195 1.00 88.00 203 ASP A C 1
ATOM 1640 O O . ASP A 1 203 ? -13.193 -13.485 -12.394 1.00 88.00 203 ASP A O 1
ATOM 1644 N N . GLY A 1 204 ? -11.628 -12.147 -13.287 1.00 86.19 204 GLY A N 1
ATOM 1645 C CA . GLY A 1 204 ? -11.891 -10.985 -12.438 1.00 86.19 204 GLY A CA 1
ATOM 1646 C C . GLY A 1 204 ? -11.142 -10.991 -11.103 1.00 86.19 204 GLY A C 1
ATOM 1647 O O . GLY A 1 204 ? -11.299 -10.053 -10.323 1.00 86.19 204 GLY A O 1
ATOM 1648 N N . SER A 1 205 ? -10.323 -12.009 -10.819 1.00 87.25 205 SER A N 1
ATOM 1649 C CA . SER A 1 205 ? -9.540 -12.066 -9.582 1.00 87.25 205 SER A CA 1
ATOM 1650 C C . SER A 1 205 ? -8.339 -11.113 -9.604 1.00 87.25 205 SER A C 1
ATOM 1652 O O . SER A 1 205 ? -7.721 -10.885 -10.645 1.00 87.25 205 SER A O 1
ATOM 1654 N N . LEU A 1 206 ? -7.992 -10.559 -8.438 1.00 86.62 206 LEU A N 1
ATOM 1655 C CA . LEU A 1 206 ? -6.838 -9.676 -8.248 1.00 86.62 206 LEU A CA 1
ATOM 1656 C C . LEU A 1 206 ? -5.569 -10.491 -7.963 1.00 86.62 206 LEU A C 1
ATOM 1658 O O . LEU A 1 206 ? -5.549 -11.339 -7.071 1.00 86.62 206 LEU A O 1
ATOM 1662 N N . TRP A 1 207 ? -4.496 -10.204 -8.696 1.00 88.50 207 TRP A N 1
ATOM 1663 C CA . TRP A 1 207 ? -3.202 -10.877 -8.587 1.00 88.50 207 TRP A CA 1
ATOM 1664 C C . TRP A 1 207 ? -2.055 -9.881 -8.478 1.00 88.50 207 TRP A C 1
ATOM 1666 O O . TRP A 1 207 ? -2.144 -8.764 -8.973 1.00 88.50 207 TRP A O 1
ATOM 1676 N N . ILE A 1 208 ? -0.930 -10.335 -7.919 1.00 88.38 208 ILE A N 1
ATOM 1677 C CA . ILE A 1 208 ? 0.338 -9.598 -7.924 1.00 88.38 208 ILE A CA 1
ATOM 1678 C C . ILE A 1 208 ? 1.289 -10.260 -8.923 1.00 88.38 208 ILE A C 1
ATOM 1680 O O . ILE A 1 208 ? 1.658 -11.429 -8.773 1.00 88.38 208 ILE A O 1
ATOM 1684 N N . ALA A 1 209 ? 1.724 -9.502 -9.924 1.00 90.12 209 ALA A N 1
ATOM 1685 C CA . ALA A 1 209 ? 2.823 -9.874 -10.799 1.00 90.12 209 ALA A CA 1
ATOM 1686 C C . ALA A 1 209 ? 4.149 -9.432 -10.179 1.00 90.12 209 ALA A C 1
ATOM 1688 O O . ALA A 1 209 ? 4.305 -8.283 -9.771 1.00 90.12 209 ALA A O 1
ATOM 1689 N N . LYS A 1 210 ? 5.119 -10.346 -10.130 1.00 90.12 210 LYS A N 1
ATOM 1690 C CA . LYS A 1 210 ? 6.496 -10.058 -9.720 1.00 90.12 210 LYS A CA 1
ATOM 1691 C C . LYS A 1 210 ? 7.386 -10.088 -10.948 1.00 90.12 210 LYS A C 1
ATOM 1693 O O . LYS A 1 210 ? 7.518 -11.139 -11.582 1.00 90.12 210 LYS A O 1
ATOM 1698 N N . PHE A 1 211 ? 7.972 -8.949 -11.289 1.00 89.88 211 PHE A N 1
ATOM 1699 C CA . PHE A 1 211 ? 8.789 -8.828 -12.485 1.00 89.88 211 PHE A CA 1
ATOM 1700 C C . PHE A 1 211 ? 10.258 -9.162 -12.185 1.00 89.88 211 PHE A C 1
ATOM 1702 O O . PHE A 1 211 ? 10.715 -9.028 -11.044 1.00 89.88 211 PHE A O 1
ATOM 1709 N N . PRO A 1 212 ? 11.019 -9.631 -13.189 1.00 89.56 212 PRO A N 1
ATOM 1710 C CA . PRO A 1 212 ? 12.473 -9.671 -13.100 1.00 89.56 212 PRO A CA 1
ATOM 1711 C C . PRO A 1 212 ? 13.032 -8.268 -12.850 1.00 89.56 212 PRO A C 1
ATOM 1713 O O . PRO A 1 212 ? 12.495 -7.298 -13.377 1.00 89.56 212 PRO A O 1
ATOM 1716 N N . SER A 1 213 ? 14.126 -8.184 -12.099 1.00 89.12 213 SER A N 1
ATOM 1717 C CA . SER A 1 213 ? 14.862 -6.934 -11.889 1.00 89.12 213 SER A CA 1
ATOM 1718 C C . SER A 1 213 ? 16.156 -6.921 -12.700 1.00 89.12 213 SER A C 1
ATOM 1720 O O . SER A 1 213 ? 16.780 -7.967 -12.899 1.00 89.12 213 SER A O 1
ATOM 1722 N N . ARG A 1 214 ? 16.625 -5.740 -13.113 1.00 87.50 214 ARG A N 1
ATOM 1723 C CA . ARG A 1 214 ? 17.977 -5.558 -13.681 1.00 87.50 214 ARG A CA 1
ATOM 1724 C C . ARG A 1 214 ? 19.097 -5.968 -12.719 1.00 87.50 214 ARG A C 1
ATOM 1726 O O . ARG A 1 214 ? 20.192 -6.301 -13.167 1.00 87.50 214 ARG A O 1
ATOM 1733 N N . GLU A 1 215 ? 18.835 -5.972 -11.413 1.00 87.12 215 GLU A N 1
ATOM 1734 C CA . GLU A 1 215 ? 19.790 -6.397 -10.382 1.00 87.12 215 GLU A CA 1
ATOM 1735 C C . GLU A 1 215 ? 19.851 -7.930 -10.210 1.00 87.12 215 GLU A C 1
ATOM 1737 O O . GLU A 1 215 ? 20.662 -8.453 -9.434 1.00 87.12 215 GLU A O 1
ATOM 1742 N N . ASP A 1 216 ? 19.015 -8.685 -10.932 1.00 88.25 216 ASP A N 1
ATOM 1743 C CA . ASP A 1 216 ? 18.953 -10.138 -10.815 1.00 88.25 216 ASP A CA 1
ATOM 1744 C C . ASP A 1 216 ? 20.177 -10.843 -11.404 1.00 88.25 216 ASP A C 1
ATOM 1746 O O . ASP A 1 216 ? 20.435 -10.830 -12.603 1.00 88.25 216 ASP A O 1
ATOM 1750 N N . ARG A 1 217 ? 20.891 -11.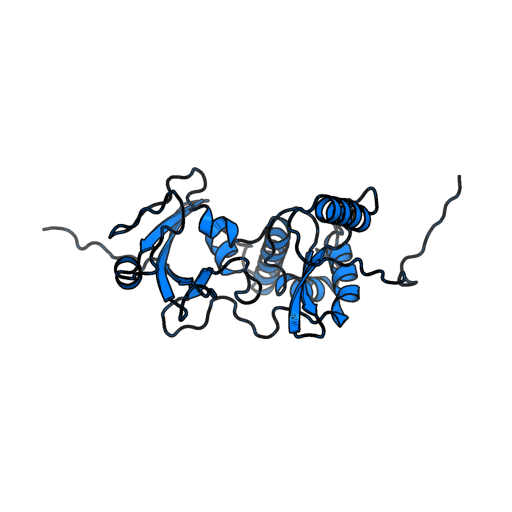590 -10.554 1.00 89.38 217 ARG A N 1
ATOM 1751 C CA . ARG A 1 217 ? 22.015 -12.454 -10.970 1.00 89.38 217 ARG A CA 1
ATOM 1752 C C . ARG A 1 217 ? 21.589 -13.833 -11.481 1.00 89.38 217 ARG A C 1
ATOM 1754 O O . ARG A 1 217 ? 22.417 -14.609 -11.947 1.00 89.38 217 ARG A O 1
ATOM 1761 N N . ARG A 1 218 ? 20.318 -14.190 -11.310 1.00 89.88 218 ARG A N 1
ATOM 1762 C CA . ARG A 1 218 ? 19.726 -15.482 -11.689 1.00 89.88 218 ARG A CA 1
ATOM 1763 C C . ARG A 1 218 ? 18.231 -15.307 -11.908 1.00 89.88 218 ARG A C 1
ATOM 1765 O O . ARG A 1 218 ? 17.673 -14.298 -11.498 1.00 89.88 218 ARG A O 1
ATOM 1772 N N . ASN A 1 219 ? 17.563 -16.302 -12.489 1.00 89.94 219 ASN A N 1
ATOM 1773 C CA . ASN A 1 219 ? 16.111 -16.257 -12.664 1.00 89.94 219 ASN A CA 1
ATOM 1774 C C . ASN A 1 219 ? 15.392 -16.385 -11.310 1.00 89.94 219 ASN A C 1
ATOM 1776 O O . ASN A 1 219 ? 15.075 -17.482 -10.849 1.00 89.94 219 ASN A O 1
ATOM 1780 N N . MET A 1 220 ? 15.180 -15.249 -10.654 1.00 91.00 220 MET A N 1
ATOM 1781 C CA . MET A 1 220 ? 14.628 -15.192 -9.309 1.00 91.00 220 MET A CA 1
ATOM 1782 C C . MET A 1 220 ? 13.145 -15.546 -9.273 1.00 91.00 220 MET A C 1
ATOM 1784 O O . MET A 1 220 ? 12.743 -16.252 -8.358 1.00 91.00 220 MET A O 1
ATOM 1788 N N . GLY A 1 221 ? 12.362 -15.192 -10.298 1.00 90.56 221 GLY A N 1
ATOM 1789 C CA . GLY A 1 221 ? 10.967 -15.635 -10.410 1.00 90.56 221 GLY A CA 1
ATOM 1790 C C . GLY A 1 221 ? 10.834 -17.163 -10.480 1.00 90.56 221 GLY A C 1
ATOM 1791 O O . GLY A 1 221 ? 9.968 -17.748 -9.830 1.00 90.56 221 GLY A O 1
ATOM 1792 N N . ALA A 1 222 ? 11.740 -17.841 -11.196 1.00 92.19 222 ALA A N 1
ATOM 1793 C CA . ALA A 1 222 ? 11.787 -19.304 -11.200 1.00 92.19 222 ALA A CA 1
ATOM 1794 C C . ALA A 1 222 ? 12.172 -19.873 -9.824 1.00 92.19 222 ALA A C 1
ATOM 1796 O O . ALA A 1 222 ? 11.544 -20.826 -9.366 1.00 92.19 222 ALA A O 1
ATOM 1797 N N . TRP A 1 223 ? 13.159 -19.281 -9.143 1.00 94.56 223 TRP A N 1
ATOM 1798 C CA . TRP A 1 223 ? 13.545 -19.694 -7.788 1.00 94.56 223 TRP A CA 1
ATOM 1799 C C . TRP A 1 223 ? 12.432 -19.476 -6.759 1.00 94.56 223 TRP A C 1
ATOM 1801 O O . TRP A 1 223 ? 12.206 -20.352 -5.926 1.00 94.56 223 TRP A O 1
ATOM 1811 N N . GLU A 1 224 ? 11.703 -18.361 -6.835 1.00 93.69 224 GLU A N 1
ATOM 1812 C CA . GLU A 1 224 ? 10.527 -18.117 -5.996 1.00 93.69 224 GLU A CA 1
ATOM 1813 C C . GLU A 1 224 ? 9.466 -19.200 -6.205 1.00 93.69 224 GLU A C 1
ATOM 1815 O O . GLU A 1 224 ? 8.925 -19.717 -5.228 1.00 93.69 224 GLU A O 1
ATOM 1820 N N . LYS A 1 225 ? 9.217 -19.617 -7.456 1.00 95.62 225 LYS A N 1
ATOM 1821 C CA . LYS A 1 225 ? 8.278 -20.709 -7.744 1.00 95.62 225 LYS A CA 1
ATOM 1822 C C . LYS A 1 225 ? 8.745 -22.054 -7.189 1.00 95.62 225 LYS A C 1
ATOM 1824 O O . LYS A 1 225 ? 7.926 -22.784 -6.645 1.00 95.62 225 LYS A O 1
ATOM 1829 N N . VAL A 1 226 ? 10.038 -22.372 -7.291 1.00 97.00 226 VAL A N 1
ATOM 1830 C CA . VAL A 1 226 ? 10.598 -23.611 -6.720 1.00 97.00 226 VAL A CA 1
ATOM 1831 C C . VAL A 1 226 ? 10.364 -23.659 -5.210 1.00 97.00 226 VAL A C 1
ATOM 1833 O O . VAL A 1 226 ? 9.853 -24.654 -4.703 1.00 97.00 226 VAL A O 1
ATOM 1836 N N . VAL A 1 227 ? 10.677 -22.577 -4.491 1.00 97.00 227 VAL A N 1
ATOM 1837 C CA . VAL A 1 227 ? 10.471 -22.507 -3.034 1.00 97.00 227 VAL A CA 1
ATOM 1838 C C . VAL A 1 227 ? 8.981 -22.550 -2.675 1.00 97.00 227 VAL A C 1
ATOM 1840 O O . VAL A 1 227 ? 8.602 -23.229 -1.721 1.00 97.00 227 VAL A O 1
ATOM 1843 N N . HIS A 1 228 ? 8.126 -21.883 -3.454 1.00 97.19 228 HIS A N 1
ATOM 1844 C CA . HIS A 1 228 ? 6.669 -21.934 -3.294 1.00 97.19 228 HIS A CA 1
ATOM 1845 C C . HIS A 1 228 ? 6.123 -23.364 -3.442 1.00 97.19 228 HIS A C 1
ATOM 1847 O O . HIS A 1 228 ? 5.369 -23.832 -2.587 1.00 97.19 228 HIS A O 1
ATOM 1853 N N . ASP A 1 229 ? 6.578 -24.100 -4.458 1.00 97.38 229 ASP A N 1
ATOM 1854 C CA . ASP A 1 229 ? 6.187 -25.495 -4.677 1.00 97.38 229 ASP A CA 1
ATOM 1855 C C . ASP A 1 229 ? 6.690 -26.422 -3.570 1.00 97.38 229 ASP A C 1
ATOM 1857 O O . ASP A 1 229 ? 5.956 -27.312 -3.135 1.00 97.38 229 ASP A O 1
ATOM 1861 N N . MET A 1 230 ? 7.906 -26.195 -3.067 1.00 98.25 230 MET A N 1
ATOM 1862 C CA . MET A 1 230 ? 8.427 -26.918 -1.905 1.00 98.25 230 MET A CA 1
ATOM 1863 C C . MET A 1 230 ? 7.570 -26.668 -0.659 1.00 98.25 230 MET A C 1
ATOM 1865 O O . MET A 1 230 ? 7.207 -27.618 0.030 1.00 98.25 230 MET A O 1
ATOM 1869 N N . ALA A 1 231 ? 7.189 -25.416 -0.386 1.00 98.19 231 ALA A N 1
ATOM 1870 C CA . ALA A 1 231 ? 6.316 -25.083 0.739 1.00 98.19 231 ALA A CA 1
ATOM 1871 C C . ALA A 1 231 ? 4.963 -25.809 0.635 1.00 98.19 231 ALA A C 1
ATOM 1873 O O . ALA A 1 231 ? 4.504 -26.414 1.607 1.00 98.19 231 ALA A O 1
ATOM 1874 N N . ARG A 1 232 ? 4.376 -25.848 -0.569 1.00 97.12 232 ARG A N 1
ATOM 1875 C CA . ARG A 1 232 ? 3.147 -26.605 -0.842 1.00 97.12 232 ARG A CA 1
ATOM 1876 C C . ARG A 1 232 ? 3.324 -28.110 -0.610 1.00 97.12 232 ARG A C 1
ATOM 1878 O O . ARG A 1 232 ? 2.446 -28.733 -0.015 1.00 97.12 232 ARG A O 1
ATOM 1885 N N . GLN A 1 233 ? 4.439 -28.706 -1.039 1.00 97.81 233 GLN A N 1
ATOM 1886 C CA . GLN A 1 233 ? 4.748 -30.125 -0.787 1.00 97.81 233 GLN A CA 1
ATOM 1887 C C . GLN A 1 233 ? 4.901 -30.423 0.711 1.00 97.81 233 GLN A C 1
ATOM 1889 O O . GLN A 1 233 ? 4.455 -31.468 1.186 1.00 97.81 233 GLN A O 1
ATOM 1894 N N . CYS A 1 234 ? 5.435 -29.467 1.470 1.00 98.31 234 CYS A N 1
ATOM 1895 C CA . CYS A 1 234 ? 5.504 -29.504 2.930 1.00 98.31 234 CYS A CA 1
ATOM 1896 C C . CYS A 1 234 ? 4.164 -29.196 3.627 1.00 98.31 234 CYS A C 1
ATOM 1898 O O . CYS A 1 234 ? 4.132 -29.108 4.852 1.00 98.31 234 CYS A O 1
ATOM 1900 N N . ARG A 1 235 ? 3.057 -29.049 2.880 1.00 97.69 235 ARG A N 1
ATOM 1901 C CA . ARG A 1 235 ? 1.707 -28.732 3.391 1.00 97.69 235 ARG A CA 1
ATOM 1902 C C . ARG A 1 235 ? 1.610 -27.385 4.115 1.00 97.69 235 ARG A C 1
ATOM 1904 O O . ARG A 1 235 ? 0.710 -27.184 4.927 1.00 97.69 235 ARG A O 1
ATOM 1911 N N . ILE A 1 236 ? 2.511 -26.454 3.808 1.00 98.00 236 ILE A N 1
ATOM 1912 C CA . ILE A 1 236 ? 2.387 -25.060 4.235 1.00 98.00 236 ILE A CA 1
ATOM 1913 C C . ILE A 1 236 ? 1.299 -24.408 3.377 1.00 98.00 236 ILE A C 1
ATOM 1915 O O . ILE A 1 236 ? 1.285 -24.573 2.155 1.00 98.00 236 ILE A O 1
ATOM 1919 N N . SER A 1 237 ? 0.382 -23.678 4.016 1.00 97.00 237 SER A N 1
ATOM 1920 C CA . SER A 1 237 ? -0.639 -22.909 3.302 1.00 97.00 237 SER A CA 1
ATOM 1921 C C . SER A 1 237 ? 0.028 -21.784 2.513 1.00 97.00 237 SER A C 1
ATOM 1923 O O . SER A 1 237 ? 0.705 -20.933 3.089 1.00 97.00 237 SER A O 1
ATOM 1925 N N . VAL A 1 238 ? -0.139 -21.799 1.192 1.00 95.81 238 VAL A N 1
ATOM 1926 C CA . VAL A 1 238 ? 0.414 -20.801 0.270 1.00 95.81 238 VAL A CA 1
ATOM 1927 C C . VAL A 1 238 ? -0.655 -20.390 -0.747 1.00 95.81 238 VAL A C 1
ATOM 1929 O O . VAL A 1 238 ? -1.472 -21.234 -1.130 1.00 95.81 238 VAL A O 1
ATOM 1932 N N . PRO A 1 239 ? -0.666 -19.127 -1.216 1.00 93.69 239 PRO A N 1
ATOM 1933 C CA . PRO A 1 239 ? -1.606 -18.686 -2.244 1.00 93.69 239 PRO A CA 1
ATOM 1934 C C . PRO A 1 239 ? -1.338 -19.391 -3.579 1.00 93.69 239 PRO A C 1
ATOM 1936 O O . PRO A 1 239 ? -0.251 -19.931 -3.806 1.00 93.69 239 PRO A O 1
ATOM 1939 N N . ALA A 1 240 ? -2.311 -19.365 -4.491 1.00 93.81 240 ALA A N 1
ATOM 1940 C CA . ALA A 1 240 ? -2.089 -19.825 -5.857 1.00 93.81 240 ALA A CA 1
ATOM 1941 C C . ALA A 1 240 ? -0.972 -19.000 -6.526 1.00 93.81 240 ALA A C 1
ATOM 1943 O O . ALA A 1 240 ? -0.885 -17.788 -6.346 1.00 93.81 240 ALA A O 1
ATOM 1944 N N . ALA A 1 241 ? -0.099 -19.661 -7.287 1.00 94.94 241 ALA A N 1
ATOM 1945 C CA . ALA A 1 241 ? 1.003 -19.007 -7.987 1.00 94.94 241 ALA A CA 1
ATOM 1946 C C . ALA A 1 241 ? 1.298 -19.715 -9.311 1.00 94.94 241 ALA A C 1
ATOM 1948 O O . ALA A 1 241 ? 1.282 -20.947 -9.392 1.00 94.94 241 ALA A O 1
ATOM 1949 N N . ARG A 1 242 ? 1.625 -18.936 -10.345 1.00 93.25 242 ARG A N 1
ATOM 1950 C CA . ARG A 1 242 ? 2.007 -19.432 -11.674 1.00 93.25 242 ARG A CA 1
ATOM 1951 C C . ARG A 1 242 ? 3.202 -18.657 -12.217 1.00 93.25 242 ARG A C 1
ATOM 1953 O O . ARG A 1 242 ? 3.371 -17.483 -11.914 1.00 93.25 242 ARG A O 1
ATOM 1960 N N . VAL A 1 243 ? 4.019 -19.324 -13.031 1.00 91.88 243 VAL A N 1
ATOM 1961 C CA . VAL A 1 243 ? 5.093 -18.675 -13.796 1.00 91.88 243 VAL A CA 1
ATOM 1962 C C . VAL A 1 243 ? 4.564 -18.393 -15.191 1.00 91.88 243 VAL A C 1
ATOM 1964 O O . VAL A 1 243 ? 4.161 -19.318 -15.893 1.00 91.88 243 VAL A O 1
ATOM 1967 N N . ILE A 1 244 ? 4.597 -17.127 -15.589 1.00 88.31 244 ILE A N 1
ATOM 1968 C CA . ILE A 1 244 ? 4.269 -16.697 -16.946 1.00 88.31 244 ILE A CA 1
ATOM 1969 C C . ILE A 1 244 ? 5.589 -16.486 -17.682 1.00 88.31 244 ILE A C 1
ATOM 1971 O O . ILE A 1 244 ? 6.497 -15.827 -17.176 1.00 88.31 244 ILE A O 1
ATOM 1975 N N . ARG A 1 245 ? 5.727 -17.102 -18.856 1.00 82.44 245 ARG A N 1
ATOM 1976 C CA . ARG A 1 245 ? 6.882 -16.908 -19.733 1.00 82.44 245 ARG A CA 1
ATOM 1977 C C . ARG A 1 245 ? 6.428 -16.103 -20.935 1.00 82.44 245 ARG A C 1
ATOM 1979 O O . ARG A 1 245 ? 5.519 -16.528 -21.640 1.00 82.44 245 ARG A O 1
ATOM 1986 N N . HIS A 1 246 ? 7.085 -14.979 -21.169 1.00 72.19 246 HIS A N 1
ATOM 1987 C CA . HIS A 1 246 ? 6.950 -14.234 -22.411 1.00 72.19 246 HIS A CA 1
ATOM 1988 C C . HIS A 1 246 ? 8.116 -14.597 -23.326 1.00 72.19 246 HIS A C 1
ATOM 1990 O O . HIS A 1 246 ? 9.251 -14.745 -22.861 1.00 72.19 246 HIS A O 1
ATOM 1996 N N . GLU A 1 247 ? 7.848 -14.757 -24.621 1.00 57.22 247 GLU A N 1
ATOM 1997 C CA . GLU A 1 247 ? 8.935 -14.834 -25.590 1.00 57.22 247 GLU A CA 1
ATOM 1998 C C . GLU A 1 247 ? 9.705 -13.502 -25.598 1.00 57.22 247 GLU A C 1
ATOM 2000 O O . GLU A 1 247 ? 9.102 -12.432 -25.455 1.00 57.22 247 GLU A O 1
ATOM 2005 N N . PRO A 1 248 ? 11.041 -13.540 -25.718 1.00 51.53 248 PRO A N 1
ATOM 2006 C CA . PRO A 1 248 ? 11.837 -12.326 -25.761 1.00 51.53 248 PRO A CA 1
ATOM 2007 C C . PRO A 1 248 ? 11.450 -11.500 -26.990 1.00 51.53 248 PRO A C 1
ATOM 2009 O O . PRO A 1 248 ? 11.451 -12.012 -28.108 1.00 51.53 248 PRO A O 1
ATOM 2012 N N . GLN A 1 249 ? 11.146 -10.213 -26.792 1.00 43.78 249 GLN A N 1
ATOM 2013 C CA . GLN A 1 249 ? 10.940 -9.298 -27.911 1.00 43.78 249 GLN A CA 1
ATOM 2014 C C . GLN A 1 249 ? 12.251 -9.166 -28.712 1.00 43.78 249 GLN A C 1
ATOM 2016 O O . GLN A 1 249 ? 13.315 -8.972 -28.116 1.00 43.78 249 GLN A O 1
ATOM 2021 N N . PRO A 1 250 ? 12.206 -9.230 -30.054 1.00 35.19 250 PRO A N 1
ATOM 2022 C CA . PRO A 1 250 ? 13.398 -9.225 -30.908 1.00 35.19 250 PRO A CA 1
ATOM 2023 C C . PRO A 1 250 ? 14.202 -7.909 -30.895 1.00 35.19 250 PRO A C 1
ATOM 2025 O O . PRO A 1 250 ? 15.258 -7.840 -31.515 1.00 35.19 250 PRO A O 1
ATOM 2028 N N . CYS A 1 251 ? 13.751 -6.866 -30.189 1.00 35.03 251 CYS A N 1
ATOM 2029 C CA . CYS A 1 251 ? 14.426 -5.566 -30.116 1.00 35.03 251 CYS A CA 1
ATOM 2030 C C . CYS A 1 251 ? 15.521 -5.463 -29.038 1.00 35.03 251 CYS A C 1
ATOM 2032 O O . CYS A 1 251 ? 16.239 -4.466 -29.005 1.00 35.03 251 CYS A O 1
ATOM 2034 N N . GLN A 1 252 ? 15.716 -6.482 -28.196 1.00 34.81 252 GLN A N 1
ATOM 2035 C CA . GLN A 1 252 ? 16.913 -6.579 -27.358 1.00 34.81 252 GLN A CA 1
ATOM 2036 C C . GLN A 1 252 ? 17.964 -7.401 -28.104 1.00 34.81 252 GLN A C 1
ATOM 2038 O O . GLN A 1 252 ? 17.983 -8.631 -28.030 1.00 34.81 252 GLN A O 1
ATOM 2043 N N . ALA A 1 253 ? 18.809 -6.711 -28.873 1.00 27.19 253 ALA A N 1
ATOM 2044 C CA . ALA A 1 253 ? 19.950 -7.303 -29.557 1.00 27.19 253 ALA A CA 1
ATOM 2045 C C . ALA A 1 253 ? 20.793 -8.106 -28.554 1.00 27.19 253 ALA A C 1
ATOM 2047 O O . ALA A 1 253 ? 21.455 -7.559 -27.673 1.00 27.19 253 ALA A O 1
ATOM 2048 N N . ARG A 1 254 ? 20.729 -9.433 -28.674 1.00 30.19 254 ARG A N 1
ATOM 2049 C CA . ARG A 1 254 ? 21.578 -10.353 -27.929 1.00 30.19 254 ARG A CA 1
ATOM 2050 C C . ARG A 1 254 ? 22.976 -10.295 -28.530 1.00 30.19 254 ARG A C 1
ATOM 2052 O O . ARG A 1 254 ? 23.245 -10.960 -29.527 1.00 30.19 254 ARG A O 1
ATOM 2059 N N . THR A 1 255 ? 23.876 -9.538 -27.919 1.00 25.62 255 THR A N 1
ATOM 2060 C CA . THR A 1 255 ? 25.308 -9.731 -28.157 1.00 25.62 255 THR A CA 1
ATOM 2061 C C . THR A 1 255 ? 25.733 -10.968 -27.371 1.00 25.62 255 THR A C 1
ATOM 2063 O O . THR A 1 255 ? 26.023 -10.897 -26.180 1.00 25.62 255 THR A O 1
ATOM 2066 N N . TYR A 1 256 ? 25.700 -12.132 -28.018 1.00 27.30 256 TYR A N 1
ATOM 2067 C CA . TYR A 1 256 ? 26.412 -13.304 -27.523 1.00 27.30 256 TYR A CA 1
ATOM 2068 C C . TYR A 1 256 ? 27.889 -13.137 -27.871 1.00 27.30 256 TYR A C 1
ATOM 2070 O O . TYR A 1 256 ? 28.263 -13.245 -29.035 1.00 27.30 256 TYR A O 1
ATOM 2078 N N . SER A 1 257 ? 28.723 -12.901 -26.864 1.00 23.69 257 SER A N 1
ATOM 2079 C CA . SER A 1 257 ? 30.160 -13.141 -26.973 1.00 23.69 257 SER A CA 1
ATOM 2080 C C . SER A 1 257 ? 30.442 -14.475 -26.293 1.00 23.69 257 SER A C 1
ATOM 2082 O O . SER A 1 257 ? 30.329 -14.588 -25.074 1.00 23.69 257 SER A O 1
ATOM 2084 N N . HIS A 1 258 ? 30.755 -15.498 -27.086 1.00 24.56 258 HIS A N 1
ATOM 2085 C CA . HIS A 1 258 ? 31.453 -16.676 -26.580 1.00 24.56 258 HIS A CA 1
ATOM 2086 C C . HIS A 1 258 ? 32.824 -16.243 -26.057 1.00 24.56 258 HIS A C 1
ATOM 2088 O O . HIS A 1 258 ? 33.524 -15.547 -26.786 1.00 24.56 258 HIS A O 1
ATOM 2094 N N . PHE A 1 259 ? 33.165 -16.621 -24.823 1.00 30.94 259 PHE A N 1
ATOM 2095 C CA . PHE A 1 259 ? 34.265 -17.529 -24.462 1.00 30.94 259 PHE A CA 1
ATOM 2096 C C . PHE A 1 259 ? 34.063 -18.010 -23.021 1.00 30.94 259 PHE A C 1
ATOM 2098 O O . PHE A 1 259 ? 33.717 -17.168 -22.163 1.00 30.94 259 PHE A O 1
#

Secondary structure (DSSP, 8-state):
-PPP------EEEEEEE--TTSSS-EEEEEEEEEEETTEEEEEEEE-HHHHH-TT---SSTT--S-SSEEEP-STTSS-HHHHTTS--HHHHHHHHHHHHHHHHHTT-PPPPPPHHHHHHTS-TTT-SSSEEEESSTTSPPTT--TTSS-BGGGHHHHHHHHHHHTSTTGGGSTTHHHHHHHHHTT----S-SS-EEEEE-TTS-EEEEE---TT-SS-HHHHHHHHHHHHHHTT----------PPPPTTS-------

pLDDT: mean 81.77, std 17.31, range [23.69, 98.31]